Protein AF-A0NF36-F1 (afdb_monomer_lite)

Foldseek 3Di:
DPPPDLVVVVVVCVVCQQPKDDDPVLLVVQVVLLVDDLVRLPPDDDDDDPDDPDDDDPPRDARARDPSSCVRLDPVIDHHQPRLLSSLVSLLSVLVRPHPPDDNVVSLVSNVVSLVVLVVVLVSCVVVVNPLQCLQSNLSSLLSQLSRPDHDCSSLDVVSVVSNQVQQDPVSAHDHPPLPPPPPQDPDPQRRRHDPRSRVSSVSSVVSSVVVVVVVVVD

Sequence (219 aa):
MMDDDPQALMESYLEAIDAGGPSELQSDECLSELLVNESENEFNSTGNSNSTPNSAPPPAKRLILSRECSAAMSLRKRSYGYHLTHKLLFYIVLARQRFANVDRAFVADGQRTLCEQILHESDLIARFDFPDLFRDLFMEQVLLCALADAPLLEFTNPAWLGAIVSWQNGEGCFKYYGEEGDGVIGPNALTTHCSTHMSGVGAALLGLFARLQLVQQRE

Radius of gyration: 21.01 Å; chains: 1; bounding box: 46×44×74 Å

pLDDT: mean 83.97, std 17.22, range [39.69, 98.44]

Secondary structure (DSSP, 8-state):
-----HHHHHHHHHHHTT-BS--HHHHHHHHHHHHS-TTT------------TTPPPPPP------HHHHHHT-TTS-B-HHHHHHHHHHHHHHHHHT-TTS-HHHHHHHHHHHHHHHHHHHHHHHHTT--GGGHHHHHHHHHHHHHSSS--GGGG-HHHHHHHHHT--TTS----TT--STT---SSHHHHH--HHHHHHHHHHHHHHHHHHHHHTT-

Structure (mmCIF, N/CA/C/O backbone):
data_AF-A0NF36-F1
#
_entry.id   AF-A0NF36-F1
#
loop_
_atom_site.group_PDB
_atom_site.id
_atom_site.type_symbol
_atom_site.label_atom_id
_atom_site.label_alt_id
_atom_site.label_comp_id
_atom_site.label_asym_id
_atom_site.label_entity_id
_atom_site.label_seq_id
_atom_site.pdbx_PDB_ins_code
_atom_site.Cartn_x
_atom_site.Cartn_y
_atom_site.Cartn_z
_atom_site.occupancy
_atom_site.B_iso_or_equiv
_atom_site.auth_seq_id
_atom_site.auth_comp_id
_atom_site.auth_asym_id
_atom_site.auth_atom_id
_atom_site.pdbx_PDB_model_num
ATOM 1 N N . MET A 1 1 ? -18.204 -4.477 -24.895 1.00 39.69 1 MET A N 1
ATOM 2 C CA . MET A 1 1 ? -16.975 -4.429 -24.086 1.00 39.69 1 MET A CA 1
ATOM 3 C C . MET A 1 1 ? -16.241 -3.203 -24.564 1.00 39.69 1 MET A C 1
ATOM 5 O O . MET A 1 1 ? -15.878 -3.178 -25.730 1.00 39.69 1 MET A O 1
ATOM 9 N N . MET A 1 2 ? -16.203 -2.142 -23.760 1.00 42.97 2 MET A N 1
ATOM 10 C CA . MET A 1 2 ? -15.224 -1.086 -23.999 1.00 42.97 2 MET A CA 1
ATOM 11 C C . MET A 1 2 ? -13.913 -1.690 -23.510 1.00 42.97 2 MET A C 1
ATOM 13 O O . MET A 1 2 ? -13.796 -1.982 -22.324 1.00 42.97 2 MET A O 1
ATOM 17 N N . ASP A 1 3 ? -13.023 -2.027 -24.440 1.00 50.72 3 ASP A N 1
ATOM 18 C CA . ASP A 1 3 ? -11.607 -2.141 -24.112 1.00 50.72 3 ASP A CA 1
ATOM 19 C C . ASP A 1 3 ? -11.201 -0.734 -23.675 1.00 50.72 3 ASP A C 1
ATOM 21 O O . ASP A 1 3 ? -11.059 0.157 -24.515 1.00 50.72 3 ASP A O 1
ATOM 25 N N . ASP A 1 4 ? -11.167 -0.499 -22.364 1.00 72.38 4 ASP A N 1
ATOM 26 C CA . ASP A 1 4 ? -10.593 0.727 -21.827 1.00 72.38 4 ASP A CA 1
ATOM 27 C C . ASP A 1 4 ? -9.141 0.776 -22.304 1.00 72.38 4 ASP A C 1
ATOM 29 O O . ASP A 1 4 ? -8.375 -0.163 -22.073 1.00 72.38 4 ASP A O 1
ATOM 33 N N . ASP A 1 5 ? -8.794 1.836 -23.033 1.00 85.81 5 ASP A N 1
ATOM 34 C CA . ASP A 1 5 ? -7.451 2.055 -23.557 1.00 85.81 5 ASP A CA 1
ATOM 35 C C . ASP A 1 5 ? -6.443 1.966 -22.395 1.00 85.81 5 ASP A C 1
ATOM 37 O O . ASP A 1 5 ? -6.481 2.812 -21.492 1.00 85.81 5 ASP A O 1
ATOM 41 N N . PRO A 1 6 ? -5.551 0.952 -22.376 1.00 82.38 6 PRO A N 1
ATOM 42 C CA . PRO A 1 6 ? -4.622 0.754 -21.272 1.00 82.38 6 PRO A CA 1
ATOM 43 C C . PRO A 1 6 ? -3.780 1.997 -21.002 1.00 82.38 6 PRO A C 1
ATOM 45 O O . PRO A 1 6 ? -3.460 2.286 -19.849 1.00 82.38 6 PRO A O 1
ATOM 48 N N . GLN A 1 7 ? -3.419 2.738 -22.052 1.00 86.25 7 GLN A N 1
ATOM 49 C CA . GLN A 1 7 ? -2.582 3.921 -21.922 1.00 86.25 7 GLN A CA 1
ATOM 50 C C . GLN A 1 7 ? -3.339 5.063 -21.237 1.00 86.25 7 GLN A C 1
ATOM 52 O O . GLN A 1 7 ? -2.805 5.675 -20.315 1.00 86.25 7 GLN A O 1
ATOM 57 N N . ALA A 1 8 ? -4.611 5.262 -21.588 1.00 88.00 8 ALA A N 1
ATOM 58 C CA . ALA A 1 8 ? -5.485 6.210 -20.900 1.00 88.00 8 ALA A CA 1
ATOM 59 C C . ALA A 1 8 ? -5.698 5.842 -19.418 1.00 88.00 8 ALA A C 1
ATOM 61 O O . ALA A 1 8 ? -5.771 6.728 -18.566 1.00 88.00 8 ALA A O 1
ATOM 62 N N . LEU A 1 9 ? -5.757 4.545 -19.086 1.00 87.50 9 LEU A N 1
ATOM 63 C CA . LEU A 1 9 ? -5.824 4.093 -17.691 1.00 87.50 9 LEU A CA 1
ATOM 64 C C . LEU A 1 9 ? -4.548 4.438 -16.913 1.00 87.50 9 LEU A C 1
ATOM 66 O O . LEU A 1 9 ? -4.640 4.909 -15.781 1.00 87.50 9 LEU A O 1
ATOM 70 N N . MET A 1 10 ? -3.371 4.230 -17.508 1.00 89.50 10 MET A N 1
ATOM 71 C CA . MET A 1 10 ? -2.096 4.586 -16.878 1.00 89.50 10 MET A CA 1
ATOM 72 C C . MET A 1 10 ? -1.950 6.103 -16.697 1.00 89.50 10 MET A C 1
ATOM 74 O O . MET A 1 10 ? -1.544 6.553 -15.629 1.00 89.50 10 MET A O 1
ATOM 78 N N . GLU A 1 11 ? -2.328 6.901 -17.697 1.00 89.06 11 GLU A N 1
ATOM 79 C CA . GLU A 1 11 ? -2.332 8.367 -17.591 1.00 89.06 11 GLU A CA 1
ATOM 80 C C . GLU A 1 11 ? -3.277 8.843 -16.483 1.00 89.06 11 GLU A C 1
ATOM 82 O O . GLU A 1 11 ? -2.873 9.608 -15.609 1.00 89.06 11 GLU A O 1
ATOM 87 N N . SER A 1 12 ? -4.502 8.310 -16.440 1.00 88.19 12 SER A N 1
ATOM 88 C CA . SER A 1 12 ? -5.447 8.621 -15.366 1.00 88.19 12 SER A CA 1
ATOM 89 C C . SER A 1 12 ? -4.927 8.203 -13.989 1.00 88.19 12 SER A C 1
ATOM 91 O O . SER A 1 12 ? -5.241 8.869 -13.002 1.00 88.19 12 SER A O 1
ATOM 93 N N . TYR A 1 13 ? -4.181 7.100 -13.898 1.00 89.00 13 TYR A N 1
ATOM 94 C CA . TYR A 1 13 ? -3.577 6.660 -12.644 1.00 89.00 13 TYR A CA 1
ATOM 95 C C . TYR A 1 13 ? -2.472 7.617 -12.197 1.00 89.00 13 TYR A C 1
ATOM 97 O O . TYR A 1 13 ? -2.487 8.060 -11.053 1.00 89.00 13 TYR A O 1
ATOM 105 N N . LEU A 1 14 ? -1.575 8.008 -13.105 1.00 89.62 14 LEU A N 1
ATOM 106 C CA . LEU A 1 14 ? -0.514 8.984 -12.840 1.00 89.62 14 LEU A CA 1
ATOM 107 C C . LEU A 1 14 ? -1.061 10.340 -12.377 1.00 89.62 14 LEU A C 1
ATOM 109 O O . LEU A 1 14 ? -0.489 10.955 -11.484 1.00 89.62 14 LEU A O 1
ATOM 113 N N . GLU A 1 15 ? -2.182 10.798 -12.935 1.00 88.62 15 GLU A N 1
ATOM 114 C CA . GLU A 1 15 ? -2.837 12.035 -12.486 1.00 88.62 15 GLU A CA 1
ATOM 115 C C . GLU A 1 15 ? -3.453 11.916 -11.083 1.00 88.62 15 GLU A C 1
ATOM 117 O O . GLU A 1 15 ? -3.583 12.911 -10.366 1.00 88.62 15 GLU A O 1
ATOM 122 N N . ALA A 1 16 ? -3.859 10.708 -10.690 1.00 87.25 16 ALA A N 1
ATOM 123 C CA . ALA A 1 16 ? -4.572 10.451 -9.446 1.00 87.25 16 ALA A CA 1
ATOM 124 C C . ALA A 1 16 ? -3.682 9.922 -8.313 1.00 87.25 16 ALA A C 1
ATOM 126 O O . ALA A 1 16 ? -4.130 9.929 -7.169 1.00 87.25 16 ALA A O 1
ATOM 127 N N . ILE A 1 17 ? -2.462 9.458 -8.593 1.00 86.19 17 ILE A N 1
ATOM 128 C CA . ILE A 1 17 ? -1.647 8.695 -7.635 1.00 86.19 17 ILE A CA 1
ATOM 129 C C . ILE A 1 17 ? -1.314 9.479 -6.357 1.00 86.19 17 ILE A C 1
ATOM 131 O O . ILE A 1 17 ? -1.363 8.921 -5.262 1.00 86.19 17 ILE A O 1
ATOM 135 N N . ASP A 1 18 ? -1.098 10.787 -6.492 1.00 81.81 18 ASP A N 1
ATOM 136 C CA . ASP A 1 18 ? -0.842 11.712 -5.379 1.00 81.81 18 ASP A CA 1
ATOM 137 C C . ASP A 1 18 ? -2.132 12.349 -4.830 1.00 81.81 18 ASP A C 1
ATOM 139 O O . ASP A 1 18 ? -2.114 13.226 -3.962 1.00 81.81 18 ASP A O 1
ATOM 143 N N . ALA A 1 19 ? -3.292 11.948 -5.358 1.00 81.56 19 ALA A N 1
ATOM 144 C CA . ALA A 1 19 ? -4.578 12.455 -4.923 1.00 81.56 19 ALA A CA 1
ATOM 145 C C . ALA A 1 19 ? -5.138 11.630 -3.758 1.00 81.56 19 ALA A C 1
ATOM 147 O O . ALA A 1 19 ? -5.166 10.396 -3.751 1.00 81.56 19 ALA A O 1
ATOM 148 N N . GLY A 1 20 ? -5.711 12.340 -2.788 1.00 82.31 20 GLY A N 1
ATOM 149 C CA . GLY A 1 20 ? -6.438 11.745 -1.674 1.00 82.31 20 GLY A CA 1
ATOM 150 C C . GLY A 1 20 ? -5.779 12.022 -0.333 1.00 82.31 20 GLY A C 1
ATOM 151 O O . GLY A 1 20 ? -5.182 13.070 -0.113 1.00 82.31 20 GLY A O 1
ATOM 152 N N . GLY A 1 21 ? -5.978 11.112 0.612 1.00 84.12 21 GLY A N 1
ATOM 153 C CA . GLY A 1 21 ? -5.357 11.192 1.928 1.00 84.12 21 GLY A CA 1
ATOM 154 C C . GLY A 1 21 ? -5.444 9.860 2.666 1.00 84.12 21 GLY A C 1
ATOM 155 O O . GLY A 1 21 ? -6.226 9.000 2.243 1.00 84.12 21 GLY A O 1
ATOM 156 N N . PRO A 1 22 ? -4.709 9.687 3.774 1.00 90.25 22 PRO A N 1
ATOM 157 C CA . PRO A 1 22 ? -3.922 10.713 4.479 1.00 90.25 22 PRO A CA 1
ATOM 158 C C . PRO A 1 22 ? -2.655 11.127 3.719 1.00 90.25 22 PRO A C 1
ATOM 160 O O . PRO A 1 22 ? -2.171 10.346 2.908 1.00 90.25 22 PRO A O 1
ATOM 163 N N . SER A 1 23 ? -2.100 12.315 3.988 1.00 90.44 23 SER A N 1
ATOM 164 C CA . SER A 1 23 ? -0.709 12.591 3.591 1.00 90.44 23 SER A CA 1
ATOM 165 C C . SER A 1 23 ? 0.254 11.641 4.316 1.00 90.44 23 SER A C 1
ATOM 167 O O . SER A 1 23 ? -0.125 11.037 5.320 1.00 90.44 23 SER A O 1
ATOM 169 N N . GLU A 1 24 ? 1.493 11.519 3.840 1.00 87.44 24 GLU A N 1
ATOM 170 C CA . GLU A 1 24 ? 2.520 10.712 4.519 1.00 87.44 24 GLU A CA 1
ATOM 171 C C . GLU A 1 24 ? 2.720 11.172 5.976 1.00 87.44 24 GLU A C 1
ATOM 173 O O . GLU A 1 24 ? 2.487 10.385 6.887 1.00 87.44 24 GLU A O 1
ATOM 178 N N . LEU A 1 25 ? 2.919 12.473 6.212 1.00 92.06 25 LEU A N 1
ATOM 179 C CA . LEU A 1 25 ? 2.993 13.027 7.570 1.00 92.06 25 LEU A CA 1
ATOM 180 C C . LEU A 1 25 ? 1.779 12.674 8.454 1.00 92.06 25 LEU A C 1
ATOM 182 O O . LEU A 1 25 ? 1.940 12.263 9.599 1.00 92.06 25 LEU A O 1
ATOM 186 N N . GLN A 1 26 ? 0.554 12.802 7.930 1.00 93.69 26 GLN A N 1
ATOM 187 C CA . GLN A 1 26 ? -0.656 12.432 8.679 1.00 93.69 26 GLN A CA 1
ATOM 188 C C . GLN A 1 26 ? -0.725 10.927 8.945 1.00 93.69 26 GLN A C 1
ATOM 190 O O . GLN A 1 26 ? -1.273 10.494 9.959 1.00 93.69 26 GLN A O 1
ATOM 195 N N . SER A 1 27 ? -0.214 10.122 8.015 1.00 93.06 27 SER A N 1
ATOM 196 C CA . SER A 1 27 ? -0.123 8.684 8.192 1.00 93.06 27 SER A CA 1
ATOM 197 C C . SER A 1 27 ? 0.807 8.331 9.341 1.00 93.06 27 SER A C 1
ATOM 199 O O . SER A 1 27 ? 0.429 7.542 10.205 1.00 93.06 27 SER A O 1
ATOM 201 N N . ASP A 1 28 ? 1.981 8.948 9.379 1.00 92.69 28 ASP A N 1
ATOM 202 C CA . ASP A 1 28 ? 3.019 8.676 10.369 1.00 92.69 28 ASP A CA 1
ATOM 203 C C . ASP A 1 28 ? 2.611 9.114 11.772 1.00 92.69 28 ASP A C 1
ATOM 205 O O . ASP A 1 28 ? 2.834 8.381 12.739 1.00 92.69 28 ASP A O 1
ATOM 209 N N . GLU A 1 29 ? 1.931 10.257 11.893 1.00 93.75 29 GLU A N 1
ATOM 210 C CA . GLU A 1 29 ? 1.315 10.696 13.149 1.00 93.75 29 GLU A CA 1
ATOM 211 C C . GLU A 1 29 ? 0.329 9.640 13.675 1.00 93.75 29 GLU A C 1
ATOM 213 O O . GLU A 1 29 ? 0.362 9.267 14.851 1.00 93.75 29 GLU A O 1
ATOM 218 N N . CYS A 1 30 ? -0.504 9.088 12.791 1.00 94.31 30 CYS A N 1
ATOM 219 C CA . CYS A 1 30 ? -1.491 8.085 13.169 1.00 94.31 30 CYS A CA 1
ATOM 220 C C . CYS A 1 30 ? -0.908 6.698 13.425 1.00 94.31 30 CYS A C 1
ATOM 222 O O . CYS A 1 30 ? -1.385 5.995 14.313 1.00 94.31 30 CYS A O 1
ATOM 224 N N . LEU A 1 31 ? 0.123 6.288 12.690 1.00 93.50 31 LEU A N 1
ATOM 225 C CA . LEU A 1 31 ? 0.865 5.064 12.985 1.00 93.50 31 LEU A CA 1
ATOM 226 C C . LEU A 1 31 ? 1.579 5.179 14.328 1.00 93.50 31 LEU A C 1
ATOM 228 O O . LEU A 1 31 ? 1.543 4.229 15.108 1.00 93.50 31 LEU A O 1
ATOM 232 N N . SER A 1 32 ? 2.152 6.344 14.630 1.00 91.44 32 SER A N 1
ATOM 233 C CA . SER A 1 32 ? 2.779 6.612 15.923 1.00 91.44 32 SER A CA 1
ATOM 234 C C . SER A 1 32 ? 1.780 6.414 17.059 1.00 91.44 32 SER A C 1
ATOM 236 O O . SER A 1 32 ? 2.103 5.705 18.005 1.00 91.44 32 SER A O 1
ATOM 238 N N . GLU A 1 33 ? 0.543 6.912 16.926 1.00 89.56 33 GLU A N 1
ATOM 239 C CA . GLU A 1 33 ? -0.533 6.678 17.904 1.00 89.56 33 GLU A CA 1
ATOM 240 C C . GLU A 1 33 ? -0.784 5.182 18.169 1.00 89.56 33 GLU A C 1
ATOM 242 O O . GLU A 1 33 ? -1.009 4.777 19.310 1.00 89.56 33 GLU A O 1
ATOM 247 N N . LEU A 1 34 ? -0.705 4.336 17.134 1.00 88.31 34 LEU A N 1
ATOM 248 C CA . LEU A 1 34 ? -0.875 2.888 17.287 1.00 88.31 34 LEU A CA 1
ATOM 249 C C . LEU A 1 34 ? 0.315 2.201 17.966 1.00 88.31 34 LEU A C 1
ATOM 251 O O . LEU A 1 34 ? 0.166 1.087 18.467 1.00 88.31 34 LEU A O 1
ATOM 255 N N . LEU A 1 35 ? 1.500 2.806 17.935 1.00 84.00 35 LEU A N 1
ATOM 256 C CA . LEU A 1 35 ? 2.733 2.231 18.476 1.00 84.00 35 LEU A CA 1
ATOM 257 C C . LEU A 1 35 ? 3.012 2.668 19.920 1.00 84.00 35 LEU A C 1
ATOM 259 O O . LEU A 1 35 ? 3.878 2.077 20.567 1.00 84.00 35 LEU A O 1
ATOM 263 N N . VAL A 1 36 ? 2.262 3.645 20.442 1.00 74.69 36 VAL A N 1
ATOM 264 C CA . VAL A 1 36 ? 2.335 4.064 21.847 1.00 74.69 36 VAL A CA 1
ATOM 265 C C . VAL A 1 36 ? 1.915 2.908 22.764 1.00 74.69 36 VAL A C 1
ATOM 267 O O . VAL A 1 36 ? 0.866 2.284 22.591 1.00 74.69 36 VAL A O 1
ATOM 270 N N . ASN A 1 37 ? 2.748 2.617 23.764 1.00 57.59 37 ASN A N 1
ATOM 271 C CA . ASN A 1 37 ? 2.517 1.536 24.724 1.00 57.59 37 ASN A CA 1
ATOM 272 C C . ASN A 1 37 ? 1.339 1.867 25.667 1.00 57.59 37 ASN A C 1
ATOM 274 O O . ASN A 1 37 ? 1.049 3.037 25.920 1.00 57.59 37 ASN A O 1
ATOM 278 N N . GLU A 1 38 ? 0.702 0.861 26.285 1.00 54.69 38 GLU A N 1
ATOM 279 C CA . GLU A 1 38 ? -0.407 1.075 27.247 1.00 54.69 38 GLU A CA 1
ATOM 280 C C . GLU A 1 38 ? -0.061 2.063 28.385 1.00 54.69 38 GLU A C 1
ATOM 282 O O . GLU A 1 38 ? -0.953 2.710 28.938 1.00 54.69 38 GLU A O 1
ATOM 287 N N . SER A 1 39 ? 1.227 2.206 28.727 1.00 51.19 39 SER A N 1
ATOM 288 C CA . SER A 1 39 ? 1.734 3.126 29.754 1.00 51.19 39 SER A CA 1
ATOM 289 C C . SER A 1 39 ? 1.864 4.589 29.316 1.00 51.19 39 SER A C 1
ATOM 291 O O . SER A 1 39 ? 1.933 5.456 30.181 1.00 51.19 39 SER A O 1
ATOM 293 N N . GLU A 1 40 ? 1.915 4.866 28.014 1.00 52.38 40 GLU A N 1
ATOM 294 C CA . GLU A 1 40 ? 2.204 6.193 27.441 1.00 52.38 40 GLU A CA 1
ATOM 295 C C . GLU A 1 40 ? 0.967 6.858 26.823 1.00 52.38 40 GLU A C 1
ATOM 297 O O . GLU A 1 40 ? 1.034 7.982 26.331 1.00 52.38 40 GLU A O 1
ATOM 302 N N . ASN A 1 41 ? -0.193 6.197 26.881 1.00 52.91 41 ASN A N 1
ATOM 303 C CA . ASN A 1 41 ? -1.453 6.773 26.428 1.00 52.91 41 ASN A CA 1
ATOM 304 C C . ASN A 1 41 ? -1.945 7.816 27.464 1.00 52.91 41 ASN A C 1
ATOM 306 O O . ASN A 1 41 ? -2.788 7.544 28.323 1.00 52.91 41 ASN A O 1
ATOM 310 N N . GLU A 1 42 ? -1.348 9.011 27.426 1.00 46.03 42 GLU A N 1
ATOM 311 C CA . GLU A 1 42 ? -1.467 10.113 28.397 1.00 46.03 42 GLU A CA 1
ATOM 312 C C . GLU A 1 42 ? -2.843 10.810 28.455 1.00 46.03 42 GLU A C 1
ATOM 314 O O . GLU A 1 42 ? -2.991 11.850 29.097 1.00 46.03 42 GLU A O 1
ATOM 319 N N . PHE A 1 43 ? -3.915 10.235 27.903 1.00 50.41 43 PHE A N 1
ATOM 320 C CA . PHE A 1 43 ? -5.251 10.844 27.985 1.00 50.41 43 PHE A CA 1
ATOM 321 C C . PHE A 1 43 ? -5.944 10.692 29.356 1.00 50.41 43 PHE A C 1
ATOM 323 O O . PHE A 1 43 ? -7.171 10.642 29.456 1.00 50.41 43 PHE A O 1
ATOM 330 N N . ASN A 1 44 ? -5.177 10.613 30.449 1.00 43.28 44 ASN A N 1
ATOM 331 C CA . ASN A 1 44 ? -5.735 10.584 31.796 1.00 43.28 44 ASN A CA 1
ATOM 332 C C . ASN A 1 44 ? -4.814 11.234 32.837 1.00 43.28 44 ASN A C 1
ATOM 334 O O . ASN A 1 44 ? -4.184 10.547 33.640 1.00 43.28 44 ASN A O 1
ATOM 338 N N . SER A 1 45 ? -4.804 12.567 32.860 1.00 42.34 45 SER A N 1
ATOM 339 C CA . SER A 1 45 ? -4.355 13.335 34.022 1.00 42.34 45 SER A CA 1
ATOM 340 C C . SER A 1 45 ? -5.451 14.298 34.480 1.00 42.34 45 SER A C 1
ATOM 342 O O . SER A 1 45 ? -5.334 15.509 34.364 1.00 42.34 45 SER A O 1
ATOM 344 N N . THR A 1 46 ? -6.568 13.752 34.967 1.00 42.97 46 THR A N 1
ATOM 345 C CA . THR A 1 46 ? -7.443 14.418 35.953 1.00 42.97 46 THR A CA 1
ATOM 346 C C . THR A 1 46 ? -8.216 13.357 36.740 1.00 42.97 46 THR A C 1
ATOM 348 O O . THR A 1 46 ? -9.368 13.038 36.464 1.00 42.97 46 THR A O 1
ATOM 351 N N . GLY A 1 47 ? -7.570 12.778 37.751 1.00 42.06 47 GLY A N 1
ATOM 352 C CA . GLY A 1 47 ? -8.215 11.816 38.640 1.00 42.06 47 GLY A CA 1
ATOM 353 C C . GLY A 1 47 ? -7.392 11.552 39.892 1.00 42.06 47 GLY A C 1
ATOM 354 O O . GLY A 1 47 ? -6.614 10.609 39.923 1.00 42.06 47 GLY A O 1
ATOM 355 N N . ASN A 1 48 ? -7.568 12.413 40.897 1.00 42.78 48 ASN A N 1
ATOM 356 C CA . ASN A 1 48 ? -7.071 12.307 42.274 1.00 42.78 48 ASN A CA 1
ATOM 357 C C . ASN A 1 48 ? -6.789 10.866 42.747 1.00 42.78 48 ASN A C 1
ATOM 359 O O . ASN A 1 48 ? -7.710 10.102 43.043 1.00 42.78 48 ASN A O 1
ATOM 363 N N . SER A 1 49 ? -5.514 10.526 42.918 1.00 42.06 49 SER A N 1
ATOM 364 C CA . SER A 1 49 ? -5.075 9.282 43.546 1.00 42.06 49 SER A CA 1
ATOM 365 C C . SER A 1 49 ? -4.954 9.452 45.065 1.00 42.06 49 SER A C 1
ATOM 367 O O . SER A 1 49 ? -3.875 9.725 45.583 1.00 42.06 49 SER A O 1
ATOM 369 N N . ASN A 1 50 ? -6.057 9.240 45.789 1.00 42.69 50 ASN A N 1
ATOM 370 C CA . ASN A 1 50 ? -6.002 8.812 47.191 1.00 42.69 50 ASN A CA 1
ATOM 371 C C . ASN A 1 50 ? -5.964 7.276 47.214 1.00 42.69 50 ASN A C 1
ATOM 373 O O . ASN A 1 50 ? -7.001 6.613 47.220 1.00 42.69 50 ASN A O 1
ATOM 377 N N . SER A 1 51 ? -4.763 6.699 47.175 1.00 45.38 51 SER A N 1
ATOM 378 C CA . SER A 1 51 ? -4.556 5.249 47.193 1.00 45.38 51 SER A CA 1
ATOM 379 C C . SER A 1 51 ? -4.748 4.674 48.601 1.00 45.38 51 SER A C 1
ATOM 381 O O . SER A 1 51 ? -3.972 4.968 49.510 1.00 45.38 51 SER A O 1
ATOM 383 N N . THR A 1 52 ? -5.758 3.818 48.771 1.00 46.06 52 THR A N 1
ATOM 384 C CA . THR A 1 52 ? -5.889 2.886 49.906 1.00 46.06 52 THR A CA 1
ATOM 385 C C . THR A 1 52 ? -5.303 1.513 49.529 1.00 46.06 52 THR A C 1
ATOM 387 O O . THR A 1 52 ? -5.418 1.115 48.369 1.00 46.06 52 THR A O 1
ATOM 390 N N . PRO A 1 53 ? -4.702 0.743 50.464 1.00 50.34 53 PRO A N 1
ATOM 391 C CA . PRO A 1 53 ? -3.823 -0.388 50.123 1.00 50.34 53 PRO A CA 1
ATOM 392 C C . PRO A 1 53 ? -4.523 -1.703 49.723 1.00 50.34 53 PRO A C 1
ATOM 394 O O . PRO A 1 53 ? -3.844 -2.712 49.580 1.00 50.34 53 PRO A O 1
ATOM 397 N N . ASN A 1 54 ? -5.851 -1.730 49.553 1.00 51.47 54 ASN A N 1
ATOM 398 C CA . ASN A 1 54 ? -6.630 -2.978 49.431 1.00 51.47 54 ASN A CA 1
ATOM 399 C C . ASN A 1 54 ? -7.460 -3.104 48.137 1.00 51.47 54 ASN A C 1
ATOM 401 O O . ASN A 1 54 ? -8.466 -3.811 48.120 1.00 51.47 54 ASN A O 1
ATOM 405 N N . SER A 1 55 ? -7.078 -2.439 47.046 1.00 52.00 55 SER A N 1
ATOM 406 C CA . SER A 1 55 ? -7.782 -2.594 45.764 1.00 52.00 55 SER A CA 1
ATOM 407 C C . SER A 1 55 ? -7.058 -3.579 44.843 1.00 52.00 55 SER A C 1
ATOM 409 O O . SER A 1 55 ? -5.837 -3.538 44.707 1.00 52.00 55 SER A O 1
ATOM 411 N N . ALA A 1 56 ? -7.829 -4.491 44.237 1.00 53.50 56 ALA A N 1
ATOM 412 C CA . ALA A 1 56 ? -7.389 -5.348 43.137 1.00 53.50 56 ALA A CA 1
ATOM 413 C C . ALA A 1 56 ? -6.657 -4.511 42.069 1.00 53.50 56 ALA A C 1
ATOM 415 O O . ALA A 1 56 ? -6.994 -3.331 41.919 1.00 53.50 56 ALA A O 1
ATOM 416 N N . PRO A 1 57 ? -5.682 -5.084 41.332 1.00 53.88 57 PRO A N 1
ATOM 417 C CA . PRO A 1 57 ? -4.957 -4.335 40.314 1.00 53.88 57 PRO A CA 1
ATOM 418 C C . PRO A 1 57 ? -5.970 -3.644 39.391 1.00 53.88 57 PRO A C 1
ATOM 420 O O . PRO A 1 57 ? -6.937 -4.293 38.971 1.00 53.88 57 PRO A O 1
ATOM 423 N N . PRO A 1 58 ? -5.812 -2.332 39.133 1.00 56.47 58 PRO A N 1
ATOM 424 C CA . PRO A 1 58 ? -6.739 -1.612 38.279 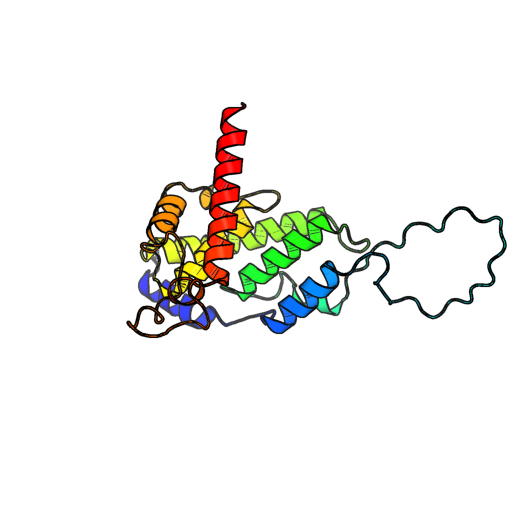1.00 56.47 58 PRO A CA 1
ATOM 425 C C . PRO A 1 58 ? -6.829 -2.344 36.935 1.00 56.47 58 PRO A C 1
ATOM 427 O O . PRO A 1 58 ? -5.808 -2.843 36.451 1.00 56.47 58 PRO A O 1
ATOM 430 N N . PRO A 1 59 ? -8.029 -2.462 36.340 1.00 58.88 59 PRO A N 1
ATOM 431 C CA . PRO A 1 59 ? -8.169 -3.105 35.043 1.00 58.88 59 PRO A CA 1
ATOM 432 C C . PRO A 1 59 ? -7.205 -2.439 34.061 1.00 58.88 59 PRO A C 1
ATOM 434 O O . PRO A 1 59 ? -7.137 -1.207 34.019 1.00 58.88 59 PRO A O 1
ATOM 437 N N . ALA A 1 60 ? -6.459 -3.252 33.305 1.00 59.75 60 ALA A N 1
ATOM 438 C CA . ALA A 1 60 ? -5.545 -2.764 32.277 1.00 59.75 60 ALA A CA 1
ATOM 439 C C . ALA A 1 60 ? -6.274 -1.721 31.417 1.00 59.75 60 ALA A C 1
ATOM 441 O O . ALA A 1 60 ? -7.363 -1.986 30.886 1.00 59.75 60 ALA A O 1
ATOM 442 N N . LYS A 1 61 ? -5.727 -0.501 31.372 1.00 63.62 61 LYS A N 1
ATOM 443 C CA . LYS A 1 61 ? -6.300 0.597 30.594 1.00 63.62 61 LYS A CA 1
ATOM 444 C C . LYS A 1 61 ? -6.194 0.209 29.126 1.00 63.62 61 LYS A C 1
ATOM 446 O O . LYS A 1 61 ? -5.101 0.068 28.599 1.00 63.62 61 LYS A O 1
ATOM 451 N N . ARG A 1 62 ? -7.342 0.014 28.480 1.00 72.12 62 ARG A N 1
ATOM 452 C CA . ARG A 1 62 ? -7.392 -0.363 27.066 1.00 72.12 62 ARG A CA 1
ATOM 453 C C . ARG A 1 62 ? -7.129 0.866 26.200 1.00 72.12 62 ARG A C 1
ATOM 455 O O . ARG A 1 62 ? -7.670 1.932 26.488 1.00 72.12 62 ARG A O 1
ATOM 462 N N . LEU A 1 63 ? -6.353 0.690 25.136 1.00 83.19 63 LEU A N 1
ATOM 463 C CA . LEU A 1 63 ? -6.053 1.737 24.160 1.00 83.19 63 LEU A CA 1
ATOM 464 C C . LEU A 1 63 ? -7.340 2.219 23.459 1.00 83.19 63 LEU A C 1
ATOM 466 O O . LEU A 1 63 ? -8.226 1.413 23.156 1.00 83.19 63 LEU A O 1
ATOM 470 N N . ILE A 1 64 ? -7.448 3.524 23.197 1.00 88.69 64 ILE A N 1
ATOM 471 C CA . ILE A 1 64 ? -8.561 4.152 22.465 1.00 88.69 64 ILE A CA 1
ATOM 472 C C . ILE A 1 64 ? -7.976 4.900 21.272 1.00 88.69 64 ILE A C 1
ATOM 474 O O . ILE A 1 64 ? -7.054 5.682 21.453 1.00 88.69 64 ILE A O 1
ATOM 478 N N . LEU A 1 65 ? -8.517 4.647 20.079 1.00 91.44 65 LEU A N 1
ATOM 479 C CA . LEU A 1 65 ? -8.092 5.301 18.850 1.00 91.44 65 LEU A CA 1
ATOM 480 C C . LEU A 1 65 ? -8.736 6.686 18.766 1.00 91.44 65 LEU A C 1
ATOM 482 O O . LEU A 1 65 ? -9.958 6.806 18.930 1.00 91.44 65 LEU A O 1
ATOM 486 N N . SER A 1 66 ? -7.932 7.703 18.486 1.00 92.38 66 SER A N 1
ATOM 487 C CA . SER A 1 66 ? -8.347 9.090 18.334 1.00 92.38 66 SER A CA 1
ATOM 488 C C . SER A 1 66 ? -9.351 9.259 17.192 1.00 92.38 66 SER A C 1
ATOM 490 O O . SER A 1 66 ? -9.404 8.497 16.216 1.00 92.38 66 SER A O 1
ATOM 492 N N . ARG A 1 67 ? -10.202 10.284 17.309 1.00 93.19 67 ARG A N 1
ATOM 493 C CA . ARG A 1 67 ? -11.179 10.594 16.253 1.00 93.19 67 ARG A CA 1
ATOM 494 C C . ARG A 1 67 ? -10.482 11.162 15.026 1.00 93.19 67 ARG A C 1
ATOM 496 O O . ARG A 1 67 ? -10.940 10.940 13.908 1.00 93.19 67 ARG A O 1
ATOM 503 N N . GLU A 1 68 ? -9.390 11.869 15.257 1.00 93.75 68 GLU A N 1
ATOM 504 C CA . GLU A 1 68 ? -8.518 12.483 14.277 1.00 93.75 68 GLU A CA 1
ATOM 505 C C . GLU A 1 68 ? -7.942 11.404 13.358 1.00 93.75 68 GLU A C 1
ATOM 507 O O . GLU A 1 68 ? -8.191 11.444 12.151 1.00 93.75 68 GLU A O 1
ATOM 512 N N . CYS A 1 69 ? -7.311 10.369 13.921 1.00 94.56 69 CYS A N 1
ATOM 513 C CA . CYS A 1 69 ? -6.749 9.280 13.128 1.00 94.56 69 CYS A CA 1
ATOM 514 C C . CYS A 1 69 ? -7.805 8.373 12.511 1.00 94.56 69 CYS A C 1
ATOM 516 O O . CYS A 1 69 ? -7.677 7.990 11.348 1.00 94.56 69 CYS A O 1
ATOM 518 N N . SER A 1 70 ? -8.915 8.123 13.210 1.00 93.69 70 SER A N 1
ATOM 519 C CA . SER A 1 70 ? -10.066 7.435 12.613 1.00 93.69 70 SER A CA 1
ATOM 520 C C . SER A 1 70 ? -10.611 8.170 11.373 1.00 93.69 70 SER A C 1
ATOM 522 O O . SER A 1 70 ? -10.952 7.542 10.367 1.00 93.69 70 SER A O 1
ATOM 524 N N . ALA A 1 71 ? -10.663 9.506 11.402 1.00 94.06 71 ALA A N 1
ATOM 525 C CA . ALA A 1 71 ? -11.128 10.320 10.281 1.00 94.06 71 ALA A CA 1
ATOM 526 C C . ALA A 1 71 ? -10.071 10.490 9.176 1.00 94.06 71 ALA A C 1
ATOM 528 O O . ALA A 1 71 ? -10.424 10.571 7.992 1.00 94.06 71 ALA A O 1
ATOM 529 N N . ALA A 1 72 ? -8.786 10.569 9.527 1.00 93.44 72 ALA A N 1
ATOM 530 C CA . ALA A 1 72 ? -7.678 10.636 8.577 1.00 93.44 72 ALA A CA 1
ATOM 531 C C . ALA A 1 72 ? -7.575 9.337 7.761 1.00 93.44 72 ALA A C 1
ATOM 533 O O . ALA A 1 72 ? -7.606 9.388 6.531 1.00 93.44 72 ALA A O 1
ATOM 534 N N . MET A 1 73 ? -7.611 8.189 8.442 1.00 95.06 73 MET A N 1
ATOM 535 C CA . MET A 1 73 ? -7.485 6.833 7.884 1.00 95.06 73 MET A CA 1
ATOM 536 C C . MET A 1 73 ? -8.813 6.234 7.395 1.00 95.06 73 MET A C 1
ATOM 538 O O . MET A 1 73 ? -8.960 5.021 7.241 1.00 95.06 73 MET A O 1
ATOM 542 N N . SER A 1 74 ? -9.831 7.065 7.171 1.00 94.19 74 SER A N 1
ATOM 543 C CA . SER A 1 74 ? -11.161 6.583 6.801 1.00 94.19 74 SER A CA 1
ATOM 544 C C . SER A 1 74 ? -11.178 5.944 5.407 1.00 94.19 74 SER A C 1
ATOM 546 O O . SER A 1 74 ? -10.760 6.566 4.429 1.00 94.19 74 SER A O 1
ATOM 548 N N . LEU A 1 75 ? -11.801 4.764 5.295 1.00 94.19 75 LEU A N 1
ATOM 549 C CA . LEU A 1 75 ? -12.077 4.086 4.016 1.00 94.19 75 LEU A CA 1
ATOM 550 C C . LEU A 1 75 ? -12.988 4.900 3.082 1.00 94.19 75 LEU A C 1
ATOM 552 O O . LEU A 1 75 ? -13.066 4.629 1.890 1.00 94.19 75 LEU A O 1
ATOM 556 N N . ARG A 1 76 ? -13.705 5.903 3.610 1.00 91.56 76 ARG A N 1
ATOM 557 C CA . ARG A 1 76 ? -14.580 6.773 2.806 1.00 91.56 76 ARG A CA 1
ATOM 558 C C . ARG A 1 76 ? -13.805 7.787 1.973 1.00 91.56 76 ARG A C 1
ATOM 560 O O . ARG A 1 76 ? -14.339 8.301 0.993 1.00 91.56 76 ARG A O 1
ATOM 567 N N . LYS A 1 77 ? -12.580 8.126 2.381 1.00 89.62 77 LYS A N 1
ATOM 568 C CA . LYS A 1 77 ? -11.715 9.019 1.613 1.00 89.62 77 LYS A CA 1
ATOM 569 C C . LYS A 1 77 ? -11.050 8.199 0.521 1.00 89.62 77 LYS A C 1
ATOM 571 O O . LYS A 1 77 ? -10.410 7.198 0.831 1.00 89.62 77 LYS A O 1
ATOM 576 N N . ARG A 1 78 ? -11.172 8.638 -0.730 1.00 89.12 78 ARG A N 1
ATOM 577 C CA . ARG A 1 78 ? -10.392 8.060 -1.828 1.00 89.12 78 ARG A CA 1
ATOM 578 C C . ARG A 1 78 ? -8.904 8.327 -1.605 1.00 89.12 78 ARG A C 1
ATOM 580 O O . ARG A 1 78 ? -8.534 9.347 -1.023 1.00 89.12 78 ARG A O 1
ATOM 587 N N . SER A 1 79 ? -8.091 7.381 -2.029 1.00 93.62 79 SER A N 1
ATOM 588 C CA . SER A 1 79 ? -6.635 7.407 -1.974 1.00 93.62 79 SER A CA 1
ATOM 589 C C . SER A 1 79 ? -6.121 6.449 -3.025 1.00 93.62 79 SER A C 1
ATOM 591 O O . SER A 1 79 ? -6.773 5.431 -3.262 1.00 93.62 79 SER A O 1
ATOM 593 N N . TYR A 1 80 ? -4.958 6.760 -3.567 1.00 95.12 80 TYR A N 1
ATOM 594 C CA . TYR A 1 80 ? -4.256 5.929 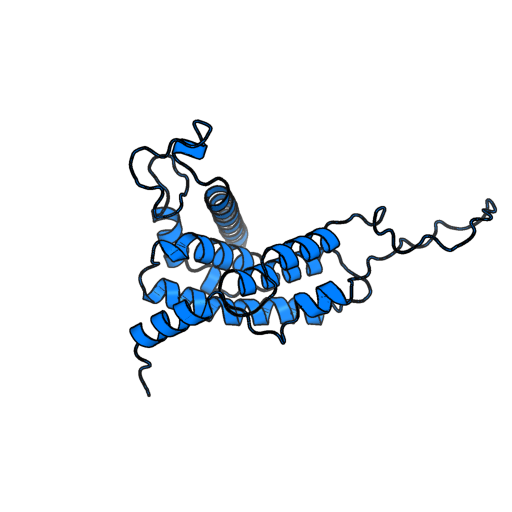-4.529 1.00 95.12 80 TYR A CA 1
ATOM 595 C C . TYR A 1 80 ? -2.803 5.770 -4.089 1.00 95.12 80 TYR A C 1
ATOM 597 O O . TYR A 1 80 ? -2.360 6.454 -3.157 1.00 95.12 80 TYR A O 1
ATOM 605 N N . GLY A 1 81 ? -2.087 4.834 -4.703 1.00 95.19 81 GLY A N 1
ATOM 606 C CA . GLY A 1 81 ? -0.652 4.655 -4.519 1.00 95.19 81 GLY A CA 1
ATOM 607 C C . GLY A 1 81 ? -0.235 4.573 -3.051 1.00 95.19 81 GLY A C 1
ATOM 608 O O . GLY A 1 81 ? -0.769 3.770 -2.275 1.00 95.19 81 GLY A O 1
ATOM 609 N N . TYR A 1 82 ? 0.716 5.416 -2.645 1.00 95.25 82 TYR A N 1
ATOM 610 C CA . TYR A 1 82 ? 1.242 5.419 -1.278 1.00 95.25 82 TYR A CA 1
ATOM 611 C C . TYR A 1 82 ? 0.173 5.754 -0.232 1.00 95.25 82 TYR A C 1
ATOM 613 O O . TYR A 1 82 ? 0.108 5.101 0.806 1.00 95.25 82 TYR A O 1
ATOM 621 N N . HIS A 1 83 ? -0.748 6.681 -0.510 1.00 95.31 83 HIS A N 1
ATOM 622 C CA . HIS A 1 83 ? -1.821 7.030 0.430 1.00 95.31 83 HIS A CA 1
ATOM 623 C C . HIS A 1 83 ? -2.743 5.841 0.730 1.00 95.31 83 HIS A C 1
ATOM 625 O O . HIS A 1 83 ? -3.194 5.648 1.864 1.00 95.31 83 HIS A O 1
ATOM 631 N N . LEU A 1 84 ? -3.039 5.043 -0.297 1.00 96.81 84 LEU A N 1
ATOM 632 C CA . LEU A 1 84 ? -3.843 3.831 -0.172 1.00 96.81 84 LEU A CA 1
ATOM 633 C C . LEU A 1 84 ? -3.086 2.743 0.600 1.00 96.81 84 LEU A C 1
ATOM 635 O O . LEU A 1 84 ? -3.630 2.131 1.522 1.00 96.81 84 LEU A O 1
ATOM 639 N N . THR A 1 85 ? -1.812 2.561 0.264 1.00 96.94 85 THR A N 1
ATOM 640 C CA . THR A 1 85 ? -0.904 1.584 0.881 1.00 96.94 85 THR A CA 1
ATOM 641 C C . THR A 1 85 ? -0.683 1.886 2.370 1.00 96.94 85 THR A C 1
ATOM 643 O O . THR A 1 85 ? -0.769 0.996 3.217 1.00 96.94 85 THR A O 1
ATOM 646 N N . HIS A 1 86 ? -0.547 3.162 2.733 1.00 96.44 86 HIS A N 1
ATOM 647 C CA . HIS A 1 86 ? -0.418 3.623 4.117 1.00 96.44 86 HIS A CA 1
ATOM 648 C C . HIS A 1 86 ? -1.686 3.381 4.949 1.00 96.44 86 HIS A C 1
ATOM 650 O O . HIS A 1 86 ? -1.595 2.979 6.113 1.00 96.44 86 HIS A O 1
ATOM 656 N N . LYS A 1 87 ? -2.886 3.539 4.367 1.00 97.12 87 LYS A N 1
ATOM 657 C CA . LYS A 1 87 ? -4.124 3.120 5.049 1.00 97.12 87 LYS A CA 1
ATOM 658 C C . LYS A 1 87 ? -4.098 1.635 5.366 1.00 97.12 87 LYS A C 1
ATOM 660 O O . LYS A 1 87 ? -4.481 1.249 6.468 1.00 97.12 87 LYS A O 1
ATOM 665 N N . LEU A 1 88 ? -3.648 0.797 4.434 1.00 97.81 88 LEU A N 1
ATOM 666 C CA . LEU A 1 88 ? -3.556 -0.636 4.693 1.00 97.81 88 LEU A CA 1
ATOM 667 C C . LEU A 1 88 ? -2.573 -0.924 5.831 1.00 97.81 88 LEU A C 1
ATOM 669 O O . LEU A 1 88 ? -2.933 -1.657 6.754 1.00 97.81 88 LEU A O 1
ATOM 673 N N . LEU A 1 89 ? -1.388 -0.303 5.820 1.00 97.00 89 LEU A N 1
ATOM 674 C CA . LEU A 1 89 ? -0.418 -0.419 6.912 1.00 97.00 89 LEU A CA 1
ATOM 675 C C . LEU A 1 89 ? -1.056 -0.060 8.261 1.00 97.00 89 LEU A C 1
ATOM 677 O O . LEU A 1 89 ? -0.960 -0.830 9.219 1.00 97.00 89 LEU A O 1
ATOM 681 N N . PHE A 1 90 ? -1.790 1.052 8.324 1.00 96.50 90 PHE A N 1
ATOM 682 C CA . PHE A 1 90 ? -2.516 1.454 9.524 1.00 96.50 90 PHE A CA 1
ATOM 683 C C . PHE A 1 90 ? -3.523 0.389 9.982 1.00 96.50 90 PHE A C 1
ATOM 685 O O . PHE A 1 90 ? -3.521 0.018 11.154 1.00 96.50 90 PHE A O 1
ATOM 692 N N . TYR A 1 91 ? -4.340 -0.173 9.085 1.00 96.62 91 TYR A N 1
ATOM 693 C CA . TYR A 1 91 ? -5.306 -1.226 9.440 1.00 96.62 91 TYR A CA 1
ATOM 694 C C . TYR A 1 91 ? -4.628 -2.537 9.878 1.00 96.62 91 TYR A C 1
ATOM 696 O O . TYR A 1 91 ? -5.133 -3.232 10.766 1.00 96.62 91 TYR A O 1
ATOM 704 N N . ILE A 1 92 ? -3.475 -2.871 9.296 1.00 95.69 92 ILE A N 1
ATOM 705 C CA . ILE A 1 92 ? -2.636 -4.021 9.667 1.00 95.69 92 ILE A CA 1
ATOM 706 C C . ILE A 1 92 ? -2.094 -3.856 11.094 1.00 95.69 92 ILE A C 1
ATOM 708 O O . ILE A 1 92 ? -2.152 -4.798 11.893 1.00 95.69 92 ILE A O 1
ATOM 712 N N . VAL A 1 93 ? -1.588 -2.671 11.445 1.00 93.81 93 VAL A N 1
ATOM 713 C CA . VAL A 1 93 ? -1.099 -2.372 12.802 1.00 93.81 93 VAL A CA 1
ATOM 714 C C . VAL A 1 93 ? -2.266 -2.299 13.792 1.00 93.81 93 VAL A C 1
ATOM 716 O O . VAL A 1 93 ? -2.204 -2.890 14.872 1.00 93.81 93 VAL A O 1
ATOM 719 N N . LEU A 1 94 ? -3.379 -1.674 13.401 1.00 93.25 94 LEU A N 1
ATOM 720 C CA . LEU A 1 94 ? -4.578 -1.525 14.227 1.00 93.25 94 LEU A CA 1
ATOM 721 C C . LEU A 1 94 ? -5.161 -2.882 14.650 1.00 93.25 94 LEU A C 1
ATOM 723 O O . LEU A 1 94 ? -5.539 -3.064 15.810 1.00 93.25 94 LEU A O 1
ATOM 727 N N . ALA A 1 95 ? -5.164 -3.865 13.743 1.00 92.50 95 ALA A N 1
ATOM 728 C CA . ALA A 1 95 ? -5.590 -5.234 14.041 1.00 92.50 95 ALA A CA 1
ATOM 729 C C . ALA A 1 95 ? -4.755 -5.898 15.151 1.00 92.50 95 ALA A C 1
ATOM 731 O O . ALA A 1 95 ? -5.276 -6.711 15.922 1.00 92.50 95 ALA A O 1
ATOM 732 N N . ARG A 1 96 ? -3.468 -5.541 15.267 1.00 89.88 96 ARG A N 1
ATOM 733 C CA . ARG A 1 96 ? -2.542 -6.116 16.255 1.00 89.88 96 ARG A CA 1
ATOM 734 C C . ARG A 1 96 ? -2.712 -5.502 17.648 1.00 89.88 96 ARG A C 1
ATOM 736 O O . ARG A 1 96 ? -2.586 -6.226 18.632 1.00 89.88 96 ARG A O 1
ATOM 743 N N . GLN A 1 97 ? -3.066 -4.219 17.733 1.00 84.31 97 GLN A N 1
ATOM 744 C CA . GLN A 1 97 ? -3.071 -3.445 18.987 1.00 84.31 97 GLN A CA 1
ATOM 745 C C . GLN A 1 97 ? -4.387 -3.489 19.793 1.00 84.31 97 GLN A C 1
ATOM 747 O O . GLN A 1 97 ? -4.442 -3.019 20.924 1.00 84.31 97 GLN A O 1
ATOM 752 N N . ARG A 1 98 ? -5.459 -4.104 19.267 1.00 77.62 98 ARG A N 1
ATOM 753 C CA . ARG A 1 98 ? -6.720 -4.399 20.001 1.00 77.62 98 ARG A CA 1
ATOM 754 C C . ARG A 1 98 ? -7.347 -3.202 20.752 1.00 77.62 98 ARG A C 1
ATOM 756 O O . ARG A 1 98 ? -7.774 -3.336 21.901 1.00 77.62 98 ARG A O 1
ATOM 763 N N . PHE A 1 99 ? -7.472 -2.065 20.077 1.00 87.62 99 PHE A N 1
ATOM 764 C CA . PHE A 1 99 ? -8.140 -0.863 20.587 1.00 87.62 99 PHE A CA 1
ATOM 765 C C . PHE A 1 99 ? -9.601 -1.111 21.010 1.00 87.62 99 PHE A C 1
ATOM 767 O O . PHE A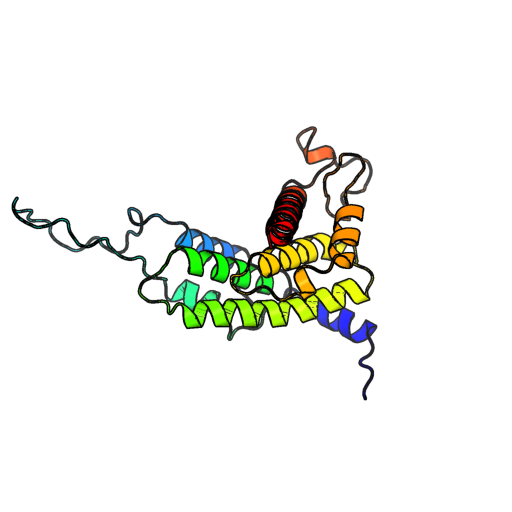 1 99 ? -10.343 -1.843 20.357 1.00 87.62 99 PHE A O 1
ATOM 774 N N . ALA A 1 100 ? -10.037 -0.489 22.108 1.00 87.88 100 ALA A N 1
ATOM 775 C CA . ALA A 1 100 ? -11.339 -0.751 22.730 1.00 87.88 100 ALA A CA 1
ATOM 776 C C . ALA A 1 100 ? -12.539 -0.202 21.948 1.00 87.88 100 ALA A C 1
ATOM 778 O O . ALA A 1 100 ? -13.641 -0.734 22.062 1.00 87.88 100 ALA A O 1
ATOM 779 N N . ASN A 1 101 ? -12.337 0.875 21.192 1.00 90.25 101 ASN A N 1
ATOM 780 C CA . ASN A 1 101 ? -13.364 1.551 20.398 1.00 90.25 101 ASN A CA 1
ATOM 781 C C . ASN A 1 101 ? -13.361 1.122 18.924 1.00 90.25 101 ASN A C 1
ATOM 783 O O . ASN A 1 101 ? -13.977 1.795 18.098 1.00 90.25 101 ASN A O 1
ATOM 787 N N . VAL A 1 102 ? -12.666 0.033 18.592 1.00 92.00 102 VAL A N 1
ATOM 788 C CA . VAL A 1 102 ? -12.515 -0.455 17.223 1.00 92.00 102 VAL A CA 1
ATOM 789 C C . VAL A 1 102 ? -13.028 -1.886 17.134 1.00 92.00 102 VAL A C 1
ATOM 791 O O . VAL A 1 102 ? -12.587 -2.772 17.866 1.00 92.00 102 VAL A O 1
ATOM 794 N N . ASP A 1 103 ? -13.973 -2.111 16.224 1.00 93.94 103 ASP A N 1
ATOM 795 C CA . ASP A 1 103 ? -14.478 -3.447 15.930 1.00 93.94 103 ASP A CA 1
ATOM 796 C C . ASP A 1 103 ? -13.480 -4.220 15.054 1.00 93.94 103 ASP A C 1
ATOM 798 O O . ASP A 1 103 ? -12.982 -3.715 14.049 1.00 93.94 103 ASP A O 1
ATOM 802 N N . ARG A 1 104 ? -13.195 -5.469 15.428 1.00 91.88 104 ARG A N 1
ATOM 803 C CA . ARG A 1 104 ? -12.263 -6.333 14.696 1.00 91.88 104 ARG A CA 1
ATOM 804 C C . ARG A 1 104 ? -12.800 -6.738 13.333 1.00 91.88 104 ARG A C 1
ATOM 806 O O . ARG A 1 104 ? -12.012 -6.809 12.397 1.00 91.88 104 ARG A O 1
ATOM 813 N N . ALA A 1 105 ? -14.107 -6.986 13.225 1.00 94.19 105 ALA A N 1
ATOM 814 C CA . ALA A 1 105 ? -14.718 -7.329 11.943 1.00 94.19 105 ALA A CA 1
ATOM 815 C C . ALA A 1 105 ? -14.571 -6.160 10.962 1.00 94.19 105 ALA A C 1
ATOM 817 O O . ALA A 1 105 ? -14.096 -6.347 9.847 1.00 94.19 105 ALA A O 1
ATOM 818 N N . PHE A 1 106 ? -14.833 -4.937 11.435 1.00 94.44 106 PHE A N 1
ATOM 819 C CA . PHE A 1 106 ? -14.601 -3.718 10.663 1.00 94.44 106 PHE A CA 1
ATOM 820 C C . PHE A 1 106 ? -13.147 -3.574 10.182 1.00 94.44 106 PHE A C 1
ATOM 822 O O . PHE A 1 106 ? -12.917 -3.191 9.037 1.00 94.44 106 PHE A O 1
ATOM 829 N N . VAL A 1 107 ? -12.154 -3.884 11.025 1.00 95.38 107 VAL A N 1
ATOM 830 C CA . VAL A 1 107 ? -10.738 -3.806 10.622 1.00 95.38 107 VAL A CA 1
ATOM 831 C C . VAL A 1 107 ? -10.394 -4.864 9.572 1.00 95.38 107 VAL A C 1
ATOM 833 O O . VAL A 1 107 ? -9.714 -4.536 8.601 1.00 95.38 107 VAL A O 1
ATOM 836 N N . ALA A 1 108 ? -10.871 -6.100 9.731 1.00 95.00 108 ALA A N 1
ATOM 837 C CA . ALA A 1 108 ? -10.647 -7.171 8.760 1.00 95.00 108 ALA A CA 1
ATOM 838 C C . ALA A 1 108 ? -11.289 -6.849 7.397 1.00 95.00 108 ALA A C 1
ATOM 840 O O . ALA A 1 108 ? -10.620 -6.926 6.365 1.00 95.00 108 ALA A O 1
ATOM 841 N N . ASP A 1 109 ? -12.544 -6.390 7.396 1.00 95.75 109 ASP A N 1
ATOM 842 C CA . ASP A 1 109 ? -13.244 -5.943 6.186 1.00 95.75 109 ASP A CA 1
ATOM 843 C C . ASP A 1 109 ? -12.539 -4.743 5.535 1.00 95.75 109 ASP A C 1
ATOM 845 O O . ASP A 1 109 ? -12.459 -4.645 4.308 1.00 95.75 109 ASP A O 1
ATOM 849 N N . GLY A 1 110 ? -11.983 -3.844 6.353 1.00 96.56 110 GLY A N 1
ATOM 850 C CA . GLY A 1 110 ? -11.188 -2.711 5.895 1.00 96.56 110 GLY A CA 1
ATOM 851 C C . GLY A 1 110 ? -9.899 -3.132 5.195 1.00 96.56 110 GLY A C 1
ATOM 852 O O . GLY A 1 110 ? -9.639 -2.654 4.093 1.00 96.56 110 GLY A O 1
ATOM 853 N N . GLN A 1 111 ? -9.130 -4.062 5.775 1.00 97.69 111 GLN A N 1
ATOM 854 C CA . GLN A 1 111 ? -7.936 -4.619 5.121 1.00 97.69 111 GLN A CA 1
ATOM 855 C C . GLN A 1 111 ? -8.295 -5.259 3.779 1.00 97.69 111 GLN A C 1
ATOM 857 O O . GLN A 1 111 ? -7.636 -4.989 2.778 1.00 97.69 111 GLN A O 1
ATOM 862 N N . ARG A 1 112 ? -9.377 -6.047 3.739 1.00 97.12 112 ARG A N 1
ATOM 863 C CA . ARG A 1 112 ? -9.845 -6.684 2.505 1.00 97.12 112 ARG A CA 1
ATOM 864 C C . ARG A 1 112 ? -10.226 -5.659 1.437 1.00 97.12 112 ARG A C 1
ATOM 866 O O . ARG A 1 112 ? -9.753 -5.758 0.312 1.00 97.12 112 ARG A O 1
ATOM 873 N N . THR A 1 113 ? -11.017 -4.651 1.802 1.00 97.06 113 THR A N 1
ATOM 874 C CA . THR A 1 113 ? -11.441 -3.580 0.884 1.00 97.06 113 THR A CA 1
ATOM 875 C C . THR A 1 113 ? -10.241 -2.822 0.313 1.00 97.06 113 THR A C 1
ATOM 877 O O . THR A 1 113 ? -10.195 -2.540 -0.882 1.00 97.06 113 THR A O 1
ATOM 880 N N . LEU A 1 114 ? -9.260 -2.494 1.158 1.00 97.88 114 LEU A N 1
ATOM 881 C CA . LEU A 1 114 ? -8.042 -1.809 0.726 1.00 97.88 114 LEU A CA 1
ATOM 882 C C . LEU A 1 114 ? -7.210 -2.696 -0.205 1.00 97.88 114 LEU A C 1
ATOM 884 O O . LEU A 1 114 ? -6.746 -2.211 -1.229 1.00 97.88 114 LEU A O 1
ATOM 888 N N . CYS A 1 115 ? -7.076 -3.992 0.087 1.00 98.38 115 CYS A N 1
ATOM 889 C CA . CYS A 1 115 ? -6.354 -4.911 -0.792 1.00 98.38 115 CYS A CA 1
ATOM 890 C C . CYS A 1 115 ? -7.046 -5.160 -2.133 1.00 98.38 115 CYS A C 1
ATOM 892 O O . CYS A 1 115 ? -6.358 -5.325 -3.132 1.00 98.38 115 CYS A O 1
ATOM 894 N N . GLU A 1 116 ? -8.378 -5.131 -2.196 1.00 97.75 116 GLU A N 1
ATOM 895 C CA . GLU A 1 116 ? -9.109 -5.174 -3.470 1.00 97.75 116 GLU A CA 1
ATOM 896 C C . GLU A 1 116 ? -8.825 -3.923 -4.323 1.00 97.75 116 GLU A C 1
ATOM 898 O O . GLU A 1 116 ? -8.647 -4.027 -5.535 1.00 97.75 116 GLU A O 1
ATOM 903 N N . GLN A 1 117 ? -8.718 -2.745 -3.698 1.00 96.94 117 GLN A N 1
ATOM 904 C CA . GLN A 1 117 ? -8.336 -1.506 -4.389 1.00 96.94 117 GLN A CA 1
ATOM 905 C C . GLN A 1 117 ? -6.874 -1.536 -4.845 1.00 96.94 117 GLN A C 1
ATOM 907 O O . GLN A 1 117 ? -6.581 -1.204 -5.991 1.00 96.94 117 GLN A O 1
ATOM 912 N N . ILE A 1 118 ? -5.971 -1.983 -3.971 1.00 98.06 118 ILE A N 1
ATOM 913 C CA . ILE A 1 118 ? -4.547 -2.129 -4.281 1.00 98.06 118 ILE A CA 1
ATOM 914 C C . ILE A 1 118 ? -4.345 -3.134 -5.414 1.00 98.06 118 ILE A C 1
ATOM 916 O O . ILE A 1 118 ? -3.538 -2.879 -6.297 1.00 98.06 118 ILE A O 1
ATOM 920 N N . LEU A 1 119 ? -5.109 -4.231 -5.452 1.00 98.12 119 LEU A N 1
ATOM 921 C CA . LEU A 1 119 ? -4.998 -5.233 -6.511 1.00 98.12 119 LEU A CA 1
ATOM 922 C C . LEU A 1 119 ? -5.251 -4.620 -7.893 1.00 98.12 119 LEU A C 1
ATOM 924 O O . LEU A 1 119 ? -4.529 -4.925 -8.835 1.00 98.12 119 LEU A O 1
ATOM 928 N N . HIS A 1 120 ? -6.212 -3.701 -8.016 1.00 96.19 120 HIS A N 1
ATOM 929 C CA . HIS A 1 120 ? -6.421 -2.973 -9.269 1.00 96.19 120 HIS A CA 1
ATOM 930 C C . HIS A 1 120 ? -5.222 -2.109 -9.679 1.00 96.19 120 HIS A C 1
ATOM 932 O O . HIS A 1 120 ? -4.890 -2.077 -10.866 1.00 96.19 120 HIS A O 1
ATOM 938 N N . GLU A 1 121 ? -4.564 -1.438 -8.731 1.00 96.50 121 GLU A N 1
ATOM 939 C CA . GLU A 1 121 ? -3.350 -0.660 -9.012 1.00 96.50 121 GLU A CA 1
ATOM 940 C C . GLU A 1 121 ? -2.171 -1.569 -9.374 1.00 96.50 121 GLU A C 1
ATOM 942 O O . GLU A 1 121 ? -1.514 -1.357 -10.392 1.00 96.50 121 GLU A O 1
ATOM 947 N N . SER A 1 122 ? -1.946 -2.629 -8.596 1.00 97.88 122 SER A N 1
ATOM 948 C CA . SER A 1 122 ? -0.879 -3.602 -8.829 1.00 97.88 122 SER A CA 1
ATOM 949 C C . SER A 1 122 ? -1.047 -4.317 -10.174 1.00 97.88 122 SER A C 1
ATOM 951 O O . SER A 1 122 ? -0.079 -4.448 -10.920 1.00 97.88 122 SER A O 1
ATOM 953 N N . ASP A 1 123 ? -2.268 -4.708 -10.548 1.00 97.12 123 ASP A N 1
ATOM 954 C CA . ASP A 1 123 ? -2.555 -5.280 -11.869 1.00 97.12 123 ASP A CA 1
ATOM 955 C C . ASP A 1 123 ? -2.253 -4.291 -12.998 1.00 97.12 123 ASP A C 1
ATOM 957 O O . ASP A 1 123 ? -1.746 -4.684 -14.050 1.00 97.12 123 ASP A O 1
ATOM 961 N N . LEU A 1 124 ? -2.569 -3.005 -12.814 1.00 95.94 124 LEU A N 1
ATOM 962 C CA . LEU A 1 124 ? -2.245 -1.975 -13.798 1.00 95.94 124 LEU A CA 1
ATOM 963 C C . LEU A 1 124 ? -0.726 -1.818 -13.945 1.00 95.94 124 LEU A C 1
ATOM 965 O O . LEU A 1 124 ? -0.233 -1.856 -15.069 1.00 95.94 124 LEU A O 1
ATOM 969 N N . ILE A 1 125 ? 0.012 -1.730 -12.837 1.00 96.38 125 ILE A N 1
ATOM 970 C CA . ILE A 1 125 ? 1.482 -1.665 -12.838 1.00 96.38 125 ILE A CA 1
ATOM 971 C C . ILE A 1 125 ? 2.079 -2.900 -13.533 1.00 96.38 125 ILE A C 1
ATOM 973 O O . ILE A 1 125 ? 2.949 -2.765 -14.394 1.00 96.38 125 ILE A O 1
ATOM 977 N N . ALA A 1 126 ? 1.579 -4.098 -13.220 1.00 96.75 126 ALA A N 1
ATOM 978 C CA . ALA A 1 126 ? 2.045 -5.350 -13.811 1.00 96.75 126 ALA A CA 1
ATOM 979 C C . ALA A 1 126 ? 1.744 -5.450 -15.317 1.00 96.75 126 ALA A C 1
ATOM 981 O O . ALA A 1 126 ? 2.581 -5.927 -16.082 1.00 96.75 126 ALA A O 1
ATOM 982 N N . ARG A 1 127 ? 0.577 -4.971 -15.774 1.00 95.56 127 ARG A N 1
ATOM 983 C CA . ARG A 1 127 ? 0.228 -4.916 -17.209 1.00 95.56 127 ARG A CA 1
ATOM 984 C C . ARG A 1 127 ? 1.152 -4.005 -18.018 1.00 95.56 127 ARG A C 1
ATOM 986 O O . ARG A 1 127 ? 1.289 -4.211 -19.220 1.00 95.56 127 ARG A O 1
ATOM 993 N N . PHE A 1 128 ? 1.769 -3.027 -17.363 1.00 95.00 128 PHE A N 1
ATOM 994 C CA . PHE A 1 128 ? 2.726 -2.095 -17.953 1.00 95.00 128 PHE A CA 1
ATOM 995 C C . PHE A 1 128 ? 4.189 -2.494 -17.719 1.00 95.00 128 PHE A C 1
ATOM 997 O O . PHE A 1 128 ? 5.074 -1.651 -17.825 1.00 95.00 128 PHE A O 1
ATOM 1004 N N . ASP A 1 129 ? 4.439 -3.775 -17.428 1.00 95.50 129 ASP A N 1
ATOM 1005 C CA . ASP A 1 129 ? 5.778 -4.347 -17.233 1.00 95.50 129 ASP A CA 1
ATOM 1006 C C . ASP A 1 129 ? 6.578 -3.670 -16.108 1.00 95.50 129 ASP A C 1
ATOM 1008 O O . ASP A 1 129 ? 7.785 -3.470 -16.197 1.00 95.50 129 ASP A O 1
ATOM 1012 N N . PHE A 1 130 ? 5.881 -3.327 -15.021 1.00 95.69 130 PHE A N 1
ATOM 1013 C CA . PHE A 1 130 ? 6.470 -2.814 -13.783 1.00 95.69 130 PHE A CA 1
ATOM 1014 C C . PHE A 1 130 ? 7.413 -1.615 -13.995 1.00 95.69 130 PHE A C 1
ATOM 1016 O O . PHE A 1 130 ? 8.609 -1.713 -13.681 1.00 95.69 130 PHE A O 1
ATOM 1023 N N . PRO A 1 131 ? 6.893 -0.470 -14.491 1.00 93.50 131 PRO A N 1
ATOM 1024 C CA . PRO A 1 131 ? 7.709 0.714 -14.722 1.00 93.50 131 PRO A CA 1
ATOM 1025 C C . PRO A 1 131 ? 8.508 1.074 -13.474 1.00 93.50 131 PRO A C 1
ATOM 1027 O O . PRO A 1 131 ? 7.975 1.047 -12.365 1.00 93.50 131 PRO A O 1
ATOM 1030 N N . ASP A 1 132 ? 9.775 1.435 -13.653 1.00 91.94 132 ASP A N 1
ATOM 1031 C CA . ASP A 1 132 ? 10.724 1.528 -12.542 1.00 91.94 132 ASP A CA 1
ATOM 1032 C C . ASP A 1 132 ? 10.293 2.526 -11.457 1.00 91.94 132 ASP A C 1
ATOM 1034 O O . ASP A 1 132 ? 10.521 2.294 -10.269 1.00 91.94 132 ASP A O 1
ATOM 1038 N N . LEU A 1 133 ? 9.575 3.577 -11.869 1.00 91.12 133 LEU A N 1
ATOM 1039 C CA . LEU A 1 133 ? 8.922 4.558 -11.000 1.00 91.12 133 LEU A CA 1
ATOM 1040 C C . LEU A 1 133 ? 7.998 3.919 -9.946 1.00 91.12 133 LEU A C 1
ATOM 1042 O O . LEU A 1 133 ? 7.882 4.439 -8.842 1.00 91.12 133 LEU A O 1
ATOM 1046 N N . PHE A 1 134 ? 7.346 2.801 -10.269 1.00 95.19 134 PHE A N 1
ATOM 1047 C CA . PHE A 1 134 ? 6.357 2.143 -9.415 1.00 95.19 134 PHE A CA 1
ATOM 1048 C C . PHE A 1 134 ? 6.892 0.926 -8.668 1.00 95.19 134 PHE A C 1
ATOM 1050 O O . PHE A 1 134 ? 6.148 0.333 -7.892 1.00 95.19 134 PHE A O 1
ATOM 1057 N N . ARG A 1 135 ? 8.148 0.515 -8.878 1.00 96.25 135 ARG A N 1
ATOM 1058 C CA . ARG A 1 135 ? 8.671 -0.727 -8.281 1.00 96.25 135 ARG A CA 1
ATOM 1059 C C . ARG A 1 135 ? 8.655 -0.704 -6.754 1.00 96.25 135 ARG A C 1
ATOM 1061 O O . ARG A 1 135 ? 8.337 -1.722 -6.150 1.00 96.25 135 ARG A O 1
ATOM 1068 N N . ASP A 1 136 ? 8.965 0.437 -6.139 1.00 96.19 136 ASP A N 1
ATOM 1069 C CA . ASP A 1 136 ? 8.895 0.608 -4.681 1.00 96.19 136 ASP A CA 1
ATOM 1070 C C . ASP A 1 136 ? 7.462 0.428 -4.165 1.00 96.19 136 ASP A C 1
ATOM 1072 O O . ASP A 1 136 ? 7.183 -0.510 -3.418 1.00 96.19 136 ASP A O 1
ATOM 1076 N N . LEU A 1 137 ? 6.534 1.241 -4.679 1.00 97.06 137 LEU A N 1
ATOM 1077 C CA . LEU A 1 137 ? 5.108 1.142 -4.375 1.00 97.06 137 LEU A CA 1
ATOM 1078 C C . LEU A 1 137 ? 4.564 -0.279 -4.593 1.00 97.06 137 LEU A C 1
ATOM 1080 O O . LEU A 1 137 ? 3.866 -0.814 -3.738 1.00 97.06 137 LEU A O 1
ATOM 1084 N N . PHE A 1 138 ? 4.901 -0.914 -5.715 1.00 98.19 138 PHE A N 1
ATOM 1085 C CA . PHE A 1 138 ? 4.452 -2.266 -6.031 1.00 98.19 138 PHE A CA 1
ATOM 1086 C C . PHE A 1 138 ? 4.967 -3.291 -5.011 1.00 98.19 138 PHE A C 1
ATOM 1088 O O . PHE A 1 138 ? 4.203 -4.145 -4.559 1.00 98.19 138 PHE A O 1
ATOM 1095 N N . MET A 1 139 ? 6.239 -3.206 -4.601 1.00 98.38 139 MET A N 1
ATOM 1096 C CA . MET A 1 139 ? 6.774 -4.077 -3.549 1.00 98.38 139 MET A CA 1
ATOM 1097 C C . MET A 1 139 ? 6.053 -3.867 -2.215 1.00 98.38 139 MET A C 1
ATOM 1099 O O . MET A 1 139 ? 5.731 -4.850 -1.548 1.00 98.38 139 MET A O 1
ATOM 1103 N N . GLU A 1 140 ? 5.765 -2.622 -1.829 1.00 98.44 140 GLU A N 1
ATOM 1104 C CA . GLU A 1 140 ? 5.000 -2.337 -0.611 1.00 98.44 140 GLU A CA 1
ATOM 1105 C C . GLU A 1 140 ? 3.583 -2.914 -0.676 1.00 98.44 140 GLU A C 1
ATOM 1107 O O . GLU A 1 140 ? 3.140 -3.585 0.258 1.00 98.44 140 GLU A O 1
ATOM 1112 N N . GLN A 1 141 ? 2.888 -2.710 -1.795 1.00 98.44 141 GLN A N 1
ATOM 1113 C CA . GLN A 1 141 ? 1.544 -3.229 -2.041 1.00 98.44 141 GLN A CA 1
ATOM 1114 C C . GLN A 1 141 ? 1.496 -4.757 -1.920 1.00 98.44 141 GLN A C 1
ATOM 1116 O O . GLN A 1 141 ? 0.672 -5.300 -1.176 1.00 98.44 141 GLN A O 1
ATOM 1121 N N . VAL A 1 142 ? 2.425 -5.450 -2.589 1.00 98.31 142 VAL A N 1
ATOM 1122 C CA . VAL A 1 142 ? 2.539 -6.912 -2.522 1.00 98.31 142 VAL A CA 1
ATOM 1123 C C . VAL A 1 142 ? 2.847 -7.376 -1.103 1.00 98.31 142 VAL A C 1
ATOM 1125 O O . VAL A 1 142 ? 2.174 -8.276 -0.598 1.00 98.31 142 VAL A O 1
ATOM 1128 N N . LEU A 1 143 ? 3.820 -6.752 -0.433 1.00 98.25 143 LEU A N 1
ATOM 1129 C CA . LEU A 1 143 ? 4.186 -7.091 0.940 1.00 98.25 143 LEU A CA 1
ATOM 1130 C C . LEU A 1 143 ? 2.993 -6.960 1.888 1.00 98.25 143 LEU A C 1
ATOM 1132 O O . LEU A 1 143 ? 2.668 -7.906 2.608 1.00 98.25 143 LEU A O 1
ATOM 1136 N N . LEU A 1 144 ? 2.348 -5.794 1.913 1.00 98.19 144 LEU A N 1
ATOM 1137 C CA . LEU A 1 144 ? 1.309 -5.506 2.893 1.00 98.19 144 LEU A CA 1
ATOM 1138 C C . LEU A 1 144 ? 0.059 -6.351 2.660 1.00 98.19 144 LEU A C 1
ATOM 1140 O O . LEU A 1 144 ? -0.487 -6.883 3.626 1.00 98.19 144 LEU A O 1
ATOM 1144 N N . CYS A 1 145 ? -0.369 -6.543 1.411 1.00 98.19 145 CYS A N 1
ATOM 1145 C CA . CYS A 1 145 ? -1.541 -7.373 1.144 1.00 98.19 145 CYS A CA 1
ATOM 1146 C C . CYS A 1 145 ? -1.287 -8.868 1.330 1.00 98.19 145 CYS A C 1
ATOM 1148 O O . CYS A 1 145 ? -2.187 -9.570 1.788 1.00 98.19 145 CYS A O 1
ATOM 1150 N N . ALA A 1 146 ? -0.071 -9.361 1.076 1.00 96.00 146 ALA A N 1
ATOM 1151 C CA . ALA A 1 146 ? 0.297 -10.728 1.442 1.00 96.00 146 ALA A CA 1
ATOM 1152 C C . ALA A 1 146 ? 0.421 -10.921 2.971 1.00 96.00 146 ALA A C 1
ATOM 1154 O O . ALA A 1 146 ? 0.290 -12.042 3.464 1.00 96.00 146 ALA A O 1
ATOM 1155 N N . LEU A 1 147 ? 0.680 -9.845 3.728 1.00 94.69 147 LEU A N 1
ATOM 1156 C CA . LEU A 1 147 ? 0.780 -9.842 5.195 1.00 94.69 147 LEU A CA 1
ATOM 1157 C C . LEU A 1 147 ? -0.567 -9.611 5.908 1.00 94.69 147 LEU A C 1
ATOM 1159 O O . LEU A 1 147 ? -0.654 -9.812 7.126 1.00 94.69 147 LEU A O 1
ATOM 1163 N N . ALA A 1 148 ? -1.592 -9.154 5.186 1.00 93.88 148 ALA A N 1
ATOM 1164 C CA . ALA A 1 148 ? -2.929 -8.921 5.722 1.00 93.88 148 ALA A CA 1
ATOM 1165 C C . ALA A 1 148 ? -3.546 -10.212 6.295 1.00 93.88 148 ALA A C 1
ATOM 1167 O O . ALA A 1 148 ? -3.135 -11.320 5.956 1.00 93.88 148 ALA A O 1
ATOM 1168 N N . ASP A 1 149 ? -4.541 -10.073 7.176 1.00 86.12 149 ASP A N 1
ATOM 1169 C CA . ASP A 1 149 ? -5.127 -11.217 7.903 1.00 86.12 149 ASP A CA 1
ATOM 1170 C C . ASP A 1 149 ? -5.804 -12.235 6.959 1.00 86.12 149 ASP A C 1
ATOM 1172 O O . ASP A 1 149 ? -5.753 -13.444 7.183 1.00 86.12 149 ASP A O 1
ATOM 1176 N N . ALA A 1 150 ? -6.386 -11.745 5.860 1.00 85.50 150 ALA A N 1
ATOM 1177 C CA . ALA A 1 150 ? -6.984 -12.545 4.793 1.00 85.50 150 ALA A CA 1
ATOM 1178 C C . ALA A 1 150 ? -6.397 -12.122 3.430 1.00 85.50 150 ALA A C 1
ATOM 1180 O O . ALA A 1 150 ? -6.997 -11.288 2.744 1.00 85.50 150 ALA A O 1
ATOM 1181 N N . PRO A 1 151 ? -5.215 -12.641 3.047 1.00 86.25 151 PRO A N 1
ATOM 1182 C CA . PRO A 1 151 ? -4.531 -12.216 1.832 1.00 86.25 151 PRO A CA 1
ATOM 1183 C C . PRO A 1 151 ? -5.282 -12.684 0.581 1.00 86.25 151 PRO A C 1
ATOM 1185 O O . PRO A 1 151 ? -5.774 -13.814 0.518 1.00 86.25 151 PRO A O 1
ATOM 1188 N N . LEU A 1 152 ? -5.335 -11.822 -0.436 1.00 92.94 152 LEU A N 1
ATOM 1189 C CA . LEU A 1 152 ? -5.779 -12.214 -1.775 1.00 92.94 152 LEU A CA 1
ATOM 1190 C C . LEU A 1 152 ? -4.658 -13.026 -2.444 1.00 92.94 152 LEU A C 1
ATOM 1192 O O . LEU A 1 152 ? -3.480 -12.673 -2.330 1.00 92.94 152 LEU A O 1
ATOM 1196 N N . LEU A 1 153 ? -5.007 -14.128 -3.112 1.00 91.94 153 LEU A N 1
ATOM 1197 C CA . LEU A 1 153 ? -4.029 -15.077 -3.667 1.00 91.94 153 LEU A CA 1
ATOM 1198 C C . LEU A 1 153 ? -3.143 -14.438 -4.744 1.00 91.94 153 LEU A C 1
ATOM 1200 O O . LEU A 1 153 ? -1.994 -14.841 -4.925 1.00 91.94 153 LEU A O 1
ATOM 1204 N N . GLU A 1 154 ? -3.656 -13.417 -5.417 1.00 94.81 154 GLU A N 1
ATOM 1205 C CA . GLU A 1 154 ? -2.983 -12.620 -6.434 1.00 94.81 154 GLU A CA 1
ATOM 1206 C C . GLU A 1 154 ? -1.675 -12.011 -5.907 1.00 94.81 154 GLU A C 1
ATOM 1208 O O . GLU A 1 154 ? -0.658 -12.053 -6.595 1.00 94.81 154 GLU A O 1
ATOM 1213 N N . PHE A 1 155 ? -1.632 -11.571 -4.644 1.00 96.12 155 PHE A N 1
ATOM 1214 C CA . PHE A 1 155 ? -0.410 -11.035 -4.026 1.00 96.12 155 PHE A CA 1
ATOM 1215 C C . PHE A 1 155 ? 0.631 -12.101 -3.671 1.00 96.12 155 PHE A C 1
ATOM 1217 O O . PHE A 1 155 ? 1.728 -11.769 -3.237 1.00 96.12 155 PHE A O 1
ATOM 1224 N N . THR A 1 156 ? 0.320 -13.380 -3.878 1.00 92.62 156 THR A N 1
ATOM 1225 C CA . THR A 1 156 ? 1.279 -14.492 -3.789 1.00 92.62 156 THR A CA 1
ATOM 1226 C C . THR A 1 156 ? 1.663 -15.044 -5.166 1.00 92.62 156 THR A C 1
ATOM 1228 O O . THR A 1 156 ? 2.262 -16.116 -5.265 1.00 92.62 156 THR A O 1
ATOM 1231 N N . ASN A 1 157 ? 1.344 -14.313 -6.242 1.00 92.75 157 ASN A N 1
ATOM 1232 C CA . ASN A 1 157 ? 1.651 -14.705 -7.613 1.00 92.75 157 ASN A CA 1
ATOM 1233 C C . ASN A 1 157 ? 3.174 -14.881 -7.821 1.00 92.75 157 ASN A C 1
ATOM 1235 O O . ASN A 1 157 ? 3.936 -13.918 -7.681 1.00 92.75 157 ASN A O 1
ATOM 1239 N N . PRO A 1 158 ? 3.647 -16.081 -8.216 1.00 93.50 158 PRO A N 1
ATOM 1240 C CA . PRO A 1 158 ? 5.071 -16.337 -8.419 1.00 93.50 158 PRO A CA 1
ATOM 1241 C C . PRO A 1 158 ? 5.686 -15.505 -9.553 1.00 93.50 158 PRO A C 1
ATOM 1243 O O . PRO A 1 158 ? 6.886 -15.244 -9.518 1.00 93.50 158 PRO A O 1
ATOM 1246 N N . ALA A 1 159 ? 4.896 -15.061 -10.538 1.00 96.19 159 ALA A N 1
ATOM 1247 C CA . ALA A 1 159 ? 5.382 -14.186 -11.604 1.00 96.19 159 ALA A CA 1
ATOM 1248 C C . ALA A 1 159 ? 5.756 -12.795 -11.068 1.00 96.19 159 ALA A C 1
ATOM 1250 O O . ALA A 1 159 ? 6.796 -12.257 -11.438 1.00 96.19 159 ALA A O 1
ATOM 1251 N N . TRP A 1 160 ? 4.953 -12.245 -10.151 1.00 97.50 160 TRP A N 1
ATOM 1252 C CA . TRP A 1 160 ? 5.246 -10.963 -9.502 1.00 97.50 160 TRP A CA 1
ATOM 1253 C C . TRP A 1 160 ? 6.481 -11.065 -8.612 1.00 97.50 160 TRP A C 1
ATOM 1255 O O . TRP A 1 160 ? 7.348 -10.199 -8.666 1.00 97.50 160 TRP A O 1
ATOM 1265 N N . LEU A 1 161 ? 6.619 -12.165 -7.864 1.00 96.25 161 LEU A N 1
ATOM 1266 C CA . LEU A 1 161 ? 7.836 -12.432 -7.096 1.00 96.25 161 LEU A CA 1
ATOM 1267 C C . LEU A 1 161 ? 9.071 -12.530 -8.006 1.00 96.25 161 LEU A C 1
ATOM 1269 O O . LEU A 1 161 ? 10.114 -11.969 -7.683 1.00 96.25 161 LEU A O 1
ATOM 1273 N N . GLY A 1 162 ? 8.956 -13.230 -9.138 1.00 96.94 162 GLY A N 1
ATOM 1274 C CA . GLY A 1 162 ? 10.036 -13.347 -10.118 1.00 96.94 162 GLY A CA 1
ATOM 1275 C C . GLY A 1 162 ? 10.473 -11.990 -10.672 1.00 96.94 162 GLY A C 1
ATOM 1276 O O . GLY A 1 162 ? 11.673 -11.731 -10.753 1.00 96.94 162 GLY A O 1
ATOM 1277 N N . ALA A 1 163 ? 9.515 -11.109 -10.975 1.00 97.88 163 ALA A N 1
ATOM 1278 C CA . ALA A 1 163 ? 9.799 -9.734 -11.377 1.00 97.88 163 ALA A CA 1
ATOM 1279 C C . ALA A 1 163 ? 10.530 -8.972 -10.261 1.00 97.88 163 ALA A C 1
ATOM 1281 O O . ALA A 1 163 ? 11.616 -8.453 -10.500 1.00 97.88 163 ALA A O 1
ATOM 1282 N N . ILE A 1 164 ? 10.018 -9.003 -9.026 1.00 97.62 164 ILE A N 1
ATOM 1283 C CA . ILE A 1 164 ? 10.641 -8.331 -7.875 1.00 97.62 164 ILE A CA 1
ATOM 1284 C C . ILE A 1 164 ? 12.091 -8.784 -7.668 1.00 97.62 164 ILE A C 1
ATOM 1286 O O . ILE A 1 164 ? 12.985 -7.953 -7.551 1.00 97.62 164 ILE A O 1
ATOM 1290 N N . VAL A 1 165 ? 12.358 -10.092 -7.673 1.00 97.06 165 VAL A N 1
ATOM 1291 C CA . VAL A 1 165 ? 13.725 -10.628 -7.525 1.00 97.06 165 VAL A CA 1
ATOM 1292 C C . VAL A 1 165 ? 14.646 -10.129 -8.644 1.00 97.06 165 VAL A C 1
ATOM 1294 O O . VAL A 1 165 ? 15.808 -9.821 -8.393 1.00 97.06 165 VAL A O 1
ATOM 1297 N N . SER A 1 166 ? 14.131 -9.991 -9.870 1.00 96.44 166 SER A N 1
ATOM 1298 C CA . SER A 1 166 ? 14.911 -9.478 -11.005 1.00 96.44 166 SER A CA 1
ATOM 1299 C C . SER A 1 166 ? 15.312 -8.003 -10.874 1.00 96.44 166 SER A C 1
ATOM 1301 O O . SER A 1 166 ? 16.214 -7.564 -11.582 1.00 96.44 166 SER A O 1
ATOM 1303 N N . TRP A 1 167 ? 14.681 -7.242 -9.971 1.00 95.88 167 TRP A N 1
ATOM 1304 C CA . TRP A 1 167 ? 15.012 -5.835 -9.718 1.00 95.88 167 TRP A CA 1
ATOM 1305 C C . TRP A 1 167 ? 16.176 -5.648 -8.740 1.00 95.88 167 TRP A C 1
ATOM 1307 O O . TRP A 1 167 ? 16.614 -4.516 -8.534 1.00 95.88 167 TRP A O 1
ATOM 1317 N N . GLN A 1 168 ? 16.682 -6.723 -8.128 1.00 94.12 168 GLN A N 1
ATOM 1318 C CA . GLN A 1 168 ? 17.892 -6.654 -7.312 1.00 94.12 168 GLN A CA 1
ATOM 1319 C C . GLN A 1 168 ? 19.100 -6.302 -8.189 1.00 94.12 168 GLN A C 1
ATOM 1321 O O . GLN A 1 168 ? 19.285 -6.846 -9.277 1.00 94.12 168 GLN A O 1
ATOM 1326 N N . ASN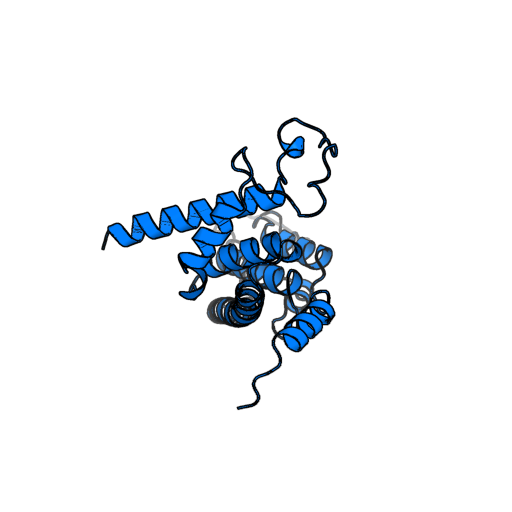 A 1 169 ? 19.956 -5.409 -7.699 1.00 90.12 169 ASN A N 1
ATOM 1327 C CA . ASN A 1 169 ? 21.215 -5.080 -8.358 1.00 90.12 169 ASN A CA 1
ATOM 1328 C C . ASN A 1 169 ? 22.291 -6.159 -8.107 1.00 90.12 169 ASN A C 1
ATOM 1330 O O . ASN A 1 169 ? 22.051 -7.169 -7.445 1.00 90.12 169 ASN A O 1
ATOM 1334 N N . GLY A 1 170 ? 23.511 -5.932 -8.607 1.00 88.25 170 GLY A N 1
ATOM 1335 C CA . GLY A 1 170 ? 24.635 -6.865 -8.443 1.00 88.25 170 GLY A CA 1
ATOM 1336 C C . GLY A 1 170 ? 25.044 -7.153 -6.990 1.00 88.25 170 GLY A C 1
ATOM 1337 O O . GLY A 1 170 ? 25.621 -8.204 -6.728 1.00 88.25 170 GLY A O 1
ATOM 1338 N N . GLU A 1 171 ? 24.697 -6.271 -6.048 1.00 89.31 171 GLU A N 1
ATOM 1339 C CA . GLU A 1 171 ? 24.927 -6.454 -4.608 1.00 89.31 171 GLU A CA 1
ATOM 1340 C C . GLU A 1 171 ? 23.774 -7.214 -3.920 1.00 89.31 171 GLU A C 1
ATOM 1342 O O . GLU A 1 171 ? 23.828 -7.496 -2.723 1.00 89.31 171 GLU A O 1
ATOM 1347 N N . GLY A 1 172 ? 22.709 -7.548 -4.659 1.00 90.62 172 GLY A N 1
ATOM 1348 C CA . GLY A 1 172 ? 21.521 -8.224 -4.138 1.00 90.62 172 GLY A CA 1
ATOM 1349 C C . GLY A 1 172 ? 20.551 -7.301 -3.394 1.00 90.62 172 GLY A C 1
ATOM 1350 O O . GLY A 1 172 ? 19.673 -7.789 -2.683 1.00 90.62 172 GLY A O 1
ATOM 1351 N N . CYS A 1 173 ? 20.683 -5.981 -3.528 1.00 91.69 173 CYS A N 1
ATOM 1352 C CA . CYS A 1 173 ? 19.801 -5.002 -2.893 1.00 91.69 173 CYS A CA 1
ATOM 1353 C C . CYS A 1 173 ? 18.994 -4.206 -3.931 1.00 91.69 173 CYS A C 1
ATOM 1355 O O . CYS A 1 173 ? 19.153 -4.397 -5.135 1.00 91.69 173 CYS A O 1
ATOM 1357 N N . PHE A 1 174 ? 18.109 -3.325 -3.467 1.00 92.94 174 PHE A N 1
ATOM 1358 C CA . PHE A 1 174 ? 17.202 -2.544 -4.314 1.00 92.94 174 PHE A CA 1
ATOM 1359 C C . PHE A 1 174 ? 17.564 -1.055 -4.273 1.00 92.94 174 PHE A C 1
ATOM 1361 O O . PHE A 1 174 ? 18.104 -0.580 -3.272 1.00 92.94 174 PHE A O 1
ATOM 1368 N N . LYS A 1 175 ? 17.244 -0.304 -5.333 1.00 88.19 175 LYS A N 1
ATOM 1369 C CA . LYS A 1 175 ? 17.489 1.145 -5.441 1.00 88.19 175 LYS A CA 1
ATOM 1370 C C . LYS A 1 175 ? 16.385 1.830 -6.256 1.00 88.19 175 LYS A C 1
ATOM 1372 O O . LYS A 1 175 ? 15.754 1.179 -7.086 1.00 88.19 175 LYS A O 1
ATOM 1377 N N . TYR A 1 176 ? 16.165 3.126 -6.021 1.00 84.31 176 TYR A N 1
ATOM 1378 C CA . TYR A 1 176 ? 15.225 3.933 -6.799 1.00 84.31 176 TYR A CA 1
ATOM 1379 C C . TYR A 1 176 ? 15.773 4.231 -8.197 1.00 84.31 176 TYR A C 1
ATOM 1381 O O . TYR A 1 176 ? 16.958 4.536 -8.370 1.00 84.31 176 TYR A O 1
ATOM 1389 N N . TYR A 1 177 ? 14.888 4.207 -9.191 1.00 68.50 177 TYR A N 1
ATOM 1390 C CA . TYR A 1 177 ? 15.217 4.607 -10.554 1.00 68.50 177 TYR A CA 1
ATOM 1391 C C . TYR A 1 177 ? 15.479 6.112 -10.629 1.00 68.50 177 TYR A C 1
ATOM 1393 O O . TYR A 1 177 ? 14.688 6.916 -10.140 1.00 68.50 177 TYR A O 1
ATOM 1401 N N . GLY A 1 178 ? 16.616 6.494 -11.213 1.00 60.56 178 GLY A N 1
ATOM 1402 C CA . GLY A 1 178 ? 17.122 7.874 -11.218 1.00 60.56 178 GLY A CA 1
ATOM 1403 C C . GLY A 1 178 ? 18.321 8.109 -10.294 1.00 60.56 178 GLY A C 1
ATOM 1404 O O . GLY A 1 178 ? 19.098 9.030 -10.534 1.00 60.56 178 GLY A O 1
ATOM 1405 N N . GLU A 1 179 ? 18.562 7.227 -9.319 1.00 54.59 179 GLU A N 1
ATOM 1406 C CA . GLU A 1 179 ? 19.844 7.170 -8.595 1.00 54.59 179 GLU A CA 1
ATOM 1407 C C . GLU A 1 179 ? 20.866 6.234 -9.273 1.00 54.59 179 GLU A C 1
ATOM 1409 O O . GLU A 1 179 ? 21.956 5.993 -8.746 1.00 54.59 179 GLU A O 1
ATOM 1414 N N . GLU A 1 180 ? 20.510 5.700 -10.444 1.00 50.50 180 GLU A N 1
ATOM 1415 C CA . GLU A 1 180 ? 21.358 4.901 -11.341 1.00 50.50 180 GLU A CA 1
ATOM 1416 C C . GLU A 1 180 ? 22.324 5.755 -12.181 1.00 50.50 180 GLU A C 1
ATOM 1418 O O . GLU A 1 180 ? 23.073 5.230 -13.002 1.00 50.50 180 GLU A O 1
ATOM 1423 N N . GLY A 1 181 ? 22.354 7.075 -11.974 1.00 47.44 181 GLY A N 1
ATOM 1424 C CA . GLY A 1 181 ? 23.468 7.885 -12.448 1.00 47.44 181 GLY A CA 1
ATOM 1425 C C . GLY A 1 181 ? 24.739 7.476 -11.706 1.00 47.44 181 GLY A C 1
ATOM 1426 O O . GLY A 1 181 ? 24.851 7.737 -10.505 1.00 47.44 181 GLY A O 1
ATOM 1427 N N . ASP A 1 182 ? 25.681 6.846 -12.414 1.00 45.31 182 ASP A N 1
ATOM 1428 C CA . ASP A 1 182 ? 27.059 6.618 -11.966 1.00 45.31 182 ASP A CA 1
ATOM 1429 C C . ASP A 1 182 ? 27.570 7.857 -11.202 1.00 45.31 182 ASP A C 1
ATOM 1431 O O . ASP A 1 182 ? 27.865 8.893 -11.803 1.00 45.31 182 ASP A O 1
ATOM 1435 N N . GLY A 1 183 ? 27.647 7.779 -9.867 1.00 50.38 183 GLY A N 1
ATOM 1436 C CA . GLY A 1 183 ? 28.275 8.818 -9.042 1.00 50.38 183 GLY A CA 1
ATOM 1437 C C . GLY A 1 183 ? 27.472 9.417 -7.882 1.00 50.38 183 GLY A C 1
ATOM 1438 O O . GLY A 1 183 ? 28.054 10.213 -7.144 1.00 50.38 183 GLY A O 1
ATOM 1439 N N . VAL A 1 184 ? 26.206 9.048 -7.638 1.00 54.19 184 VAL A N 1
ATOM 1440 C CA . VAL A 1 184 ? 25.543 9.423 -6.367 1.00 54.19 184 VAL A CA 1
ATOM 1441 C C . VAL A 1 184 ? 26.019 8.484 -5.258 1.00 54.19 184 VAL A C 1
ATOM 1443 O O . VAL A 1 184 ? 25.427 7.441 -4.982 1.00 54.19 184 VAL A O 1
ATOM 1446 N N . ILE A 1 185 ? 27.152 8.843 -4.654 1.00 58.53 185 ILE A N 1
ATOM 1447 C CA . ILE A 1 185 ? 27.736 8.139 -3.512 1.00 58.53 185 ILE A CA 1
ATOM 1448 C C . ILE A 1 185 ? 26.898 8.484 -2.281 1.00 58.53 185 ILE A C 1
ATOM 1450 O O . ILE A 1 185 ? 26.961 9.602 -1.766 1.00 58.53 185 ILE A O 1
ATOM 1454 N N . GLY A 1 186 ? 26.096 7.526 -1.816 1.00 62.44 186 GLY A N 1
ATOM 1455 C CA . GLY A 1 186 ? 25.430 7.623 -0.523 1.00 62.44 186 GLY A CA 1
ATOM 1456 C C . GLY A 1 186 ? 26.445 7.813 0.616 1.00 62.44 186 GLY A C 1
ATOM 1457 O O . GLY A 1 186 ? 27.631 7.524 0.458 1.00 62.44 186 GLY A O 1
ATOM 1458 N N . PRO A 1 187 ? 26.017 8.286 1.798 1.00 71.25 187 PRO A N 1
ATOM 1459 C CA . PRO A 1 187 ? 26.922 8.623 2.904 1.00 71.25 187 PRO A CA 1
ATOM 1460 C C . PRO A 1 187 ? 27.792 7.455 3.408 1.00 71.25 187 PRO A C 1
ATOM 1462 O O . PRO A 1 187 ? 28.701 7.675 4.208 1.00 71.25 187 PRO A O 1
ATOM 1465 N N . ASN A 1 188 ? 27.515 6.215 2.994 1.00 75.62 188 ASN A N 1
ATOM 1466 C CA . ASN A 1 188 ? 28.306 5.039 3.324 1.00 75.62 188 ASN A CA 1
ATOM 1467 C C . ASN A 1 188 ? 28.264 3.984 2.199 1.00 75.62 188 ASN A C 1
ATOM 1469 O O . ASN A 1 188 ? 27.515 4.099 1.230 1.00 75.62 188 ASN A O 1
ATOM 1473 N N . ALA A 1 189 ? 29.073 2.931 2.350 1.00 71.12 189 ALA A N 1
ATOM 1474 C CA . ALA A 1 189 ? 29.205 1.859 1.360 1.00 71.12 189 ALA A CA 1
ATOM 1475 C C . ALA A 1 189 ? 27.875 1.148 1.038 1.00 71.12 189 ALA A C 1
ATOM 1477 O O . ALA A 1 189 ? 27.660 0.756 -0.103 1.00 71.12 189 ALA A O 1
ATOM 1478 N N . LEU A 1 190 ? 26.966 1.023 2.014 1.00 71.38 190 LEU A N 1
ATOM 1479 C CA . LEU A 1 190 ? 25.660 0.396 1.804 1.00 71.38 190 LEU A CA 1
ATOM 1480 C C . LEU A 1 190 ? 24.740 1.307 0.983 1.00 71.38 190 LEU A C 1
ATOM 1482 O O . LEU A 1 190 ? 24.154 0.874 -0.003 1.00 71.38 190 LEU A O 1
ATOM 1486 N N . THR A 1 191 ? 24.660 2.589 1.340 1.00 77.56 191 THR A N 1
ATOM 1487 C CA . THR A 1 191 ? 23.804 3.565 0.647 1.00 77.56 191 THR A CA 1
ATOM 1488 C C . THR A 1 191 ? 24.357 4.020 -0.702 1.00 77.56 191 THR A C 1
ATOM 1490 O O . THR A 1 191 ? 23.666 4.693 -1.458 1.00 77.56 191 THR A O 1
ATOM 1493 N N . THR A 1 192 ? 25.595 3.644 -1.034 1.00 75.19 192 THR A N 1
ATOM 1494 C CA . THR A 1 192 ? 26.180 3.869 -2.365 1.00 75.19 192 THR A CA 1
ATOM 1495 C C . THR A 1 192 ? 25.450 3.054 -3.435 1.00 75.19 192 THR A C 1
ATOM 1497 O O . THR A 1 192 ? 25.182 3.549 -4.532 1.00 75.19 192 THR A O 1
ATOM 1500 N N . HIS A 1 193 ? 25.082 1.817 -3.102 1.00 80.69 193 HIS A N 1
ATOM 1501 C CA . HIS A 1 193 ? 24.478 0.878 -4.045 1.00 80.69 193 HIS A CA 1
ATOM 1502 C C . HIS A 1 193 ? 23.017 0.558 -3.717 1.00 80.69 193 HIS A C 1
ATOM 1504 O O . HIS A 1 193 ? 22.285 0.136 -4.607 1.00 80.69 193 HIS A O 1
ATOM 1510 N N . CYS A 1 194 ? 22.574 0.789 -2.479 1.00 87.25 194 CYS A N 1
ATOM 1511 C CA . CYS A 1 194 ? 21.271 0.350 -1.993 1.00 87.25 194 CYS A CA 1
ATOM 1512 C C . CYS A 1 194 ? 20.437 1.506 -1.433 1.00 87.25 194 CYS A C 1
ATOM 1514 O O . CYS A 1 194 ? 20.921 2.311 -0.638 1.00 87.25 194 CYS A O 1
ATOM 1516 N N . SER A 1 195 ? 19.144 1.510 -1.743 1.00 90.12 195 SER A N 1
ATOM 1517 C CA . SER A 1 195 ? 18.137 2.227 -0.959 1.00 90.12 195 SER A CA 1
ATOM 1518 C C . SER A 1 195 ? 17.843 1.431 0.310 1.00 90.12 195 SER A C 1
ATOM 1520 O O . SER A 1 195 ? 17.494 0.249 0.240 1.00 90.12 195 SER A O 1
ATOM 1522 N N . THR A 1 196 ? 17.974 2.061 1.482 1.00 89.38 196 THR A N 1
ATOM 1523 C CA . THR A 1 196 ? 17.645 1.419 2.767 1.00 89.38 196 THR A CA 1
ATOM 1524 C C . THR A 1 196 ? 16.169 1.057 2.854 1.00 89.38 196 THR A C 1
ATOM 1526 O O . THR A 1 196 ? 15.840 0.001 3.387 1.00 89.38 196 THR A O 1
ATOM 1529 N N . HIS A 1 197 ? 15.299 1.911 2.308 1.00 92.00 197 HIS A N 1
ATOM 1530 C CA . HIS A 1 197 ? 13.852 1.713 2.299 1.00 92.00 197 HIS A CA 1
ATOM 1531 C C . HIS A 1 197 ? 13.464 0.529 1.416 1.00 92.00 197 HIS A C 1
ATOM 1533 O O . HIS A 1 197 ? 13.053 -0.507 1.937 1.00 92.00 197 HIS A O 1
ATOM 1539 N N . MET A 1 198 ? 13.722 0.619 0.105 1.00 94.25 198 MET A N 1
ATOM 1540 C CA . MET A 1 198 ? 13.364 -0.441 -0.848 1.00 94.25 198 MET A CA 1
ATOM 1541 C C . MET A 1 198 ? 14.006 -1.778 -0.483 1.00 94.25 198 MET A C 1
ATOM 1543 O O . MET A 1 198 ? 13.378 -2.825 -0.613 1.00 94.25 198 MET A O 1
ATOM 1547 N N . SER A 1 199 ? 15.252 -1.765 0.004 1.00 95.19 199 SER A N 1
ATOM 1548 C CA . SER A 1 199 ? 15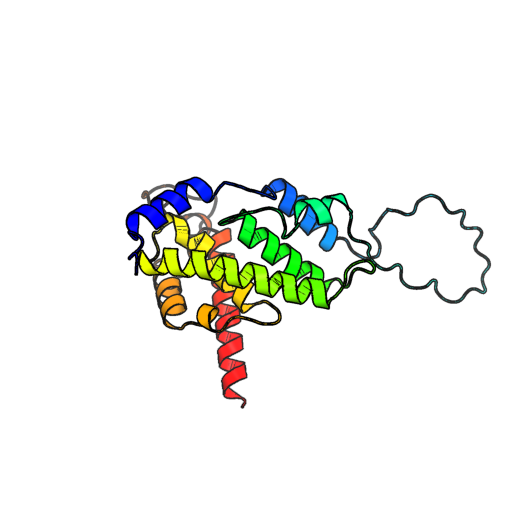.917 -3.002 0.424 1.00 95.19 199 SER A CA 1
ATOM 1549 C C . SER A 1 199 ? 15.294 -3.598 1.684 1.00 95.19 199 SER A C 1
ATOM 1551 O O . SER A 1 199 ? 15.212 -4.819 1.795 1.00 95.19 199 SER A O 1
ATOM 1553 N N . GLY A 1 200 ? 14.821 -2.766 2.617 1.00 95.62 200 GLY A N 1
ATOM 1554 C CA . GLY A 1 200 ? 14.064 -3.215 3.784 1.00 95.62 200 GLY A CA 1
ATOM 1555 C C . GLY A 1 200 ? 12.719 -3.832 3.398 1.00 95.62 200 GLY A C 1
ATOM 1556 O O . GLY A 1 200 ? 12.399 -4.931 3.855 1.00 95.62 200 GLY A O 1
ATOM 1557 N N . VAL A 1 201 ? 11.973 -3.172 2.506 1.00 97.25 201 VAL A N 1
ATOM 1558 C CA . VAL A 1 201 ? 10.705 -3.680 1.952 1.00 97.25 201 VAL A CA 1
ATOM 1559 C C . VAL A 1 201 ? 10.935 -5.002 1.217 1.00 97.25 201 VAL A C 1
ATOM 1561 O O . VAL A 1 201 ? 10.280 -6.000 1.521 1.00 97.25 201 VAL A O 1
ATOM 1564 N N . GLY A 1 202 ? 11.918 -5.050 0.316 1.00 97.38 202 GLY A N 1
ATOM 1565 C CA . GLY A 1 202 ? 12.285 -6.254 -0.426 1.00 97.38 202 GLY A CA 1
ATOM 1566 C C . GLY A 1 202 ? 12.684 -7.408 0.496 1.00 97.38 202 GLY A C 1
ATOM 1567 O O . GLY A 1 202 ? 12.181 -8.519 0.347 1.00 97.38 202 GLY A O 1
ATOM 1568 N N . ALA A 1 203 ? 13.516 -7.159 1.512 1.00 97.31 203 ALA A N 1
ATOM 1569 C CA . ALA A 1 203 ? 13.893 -8.182 2.488 1.00 97.31 203 ALA A CA 1
ATOM 1570 C C . ALA A 1 203 ? 12.683 -8.717 3.276 1.00 97.31 203 ALA A C 1
ATOM 1572 O O . ALA A 1 203 ? 12.566 -9.930 3.476 1.00 97.31 203 ALA A O 1
ATOM 1573 N N . ALA A 1 204 ? 11.768 -7.838 3.696 1.00 97.69 204 ALA A N 1
ATOM 1574 C CA . ALA A 1 204 ? 10.541 -8.231 4.386 1.00 97.69 204 ALA A CA 1
ATOM 1575 C C . ALA A 1 204 ? 9.620 -9.071 3.484 1.00 97.69 204 ALA A C 1
ATOM 1577 O O . ALA A 1 204 ? 9.111 -10.105 3.923 1.00 97.69 204 ALA A O 1
ATOM 1578 N N . LEU A 1 205 ? 9.464 -8.680 2.216 1.00 97.50 205 LEU A N 1
ATOM 1579 C CA . LEU A 1 205 ? 8.697 -9.414 1.210 1.00 97.50 205 LEU A CA 1
ATOM 1580 C C . LEU A 1 205 ? 9.285 -10.798 0.952 1.00 97.50 205 LEU A C 1
ATOM 1582 O O . LEU A 1 205 ? 8.584 -11.798 1.097 1.00 97.50 205 LEU A O 1
ATOM 1586 N N . LEU A 1 206 ? 10.577 -10.890 0.644 1.00 96.31 206 LEU A N 1
ATOM 1587 C CA . LEU A 1 206 ? 11.228 -12.177 0.393 1.00 96.31 206 LEU A CA 1
ATOM 1588 C C . LEU A 1 206 ? 11.165 -13.091 1.626 1.00 96.31 206 LEU A C 1
ATOM 1590 O O . LEU A 1 206 ? 10.896 -14.287 1.499 1.00 96.31 206 LEU A O 1
ATOM 1594 N N . GLY A 1 207 ? 11.332 -12.532 2.829 1.00 96.44 207 GLY A N 1
ATOM 1595 C CA . GLY A 1 207 ? 11.162 -13.263 4.085 1.00 96.44 207 GLY A CA 1
ATOM 1596 C C . GLY A 1 207 ? 9.737 -13.793 4.286 1.00 96.44 207 GLY A C 1
ATOM 1597 O O . GLY A 1 207 ? 9.556 -14.938 4.713 1.00 96.44 207 GLY A O 1
ATOM 1598 N N . LEU A 1 208 ? 8.719 -12.999 3.940 1.00 94.50 208 LEU A N 1
ATOM 1599 C CA . LEU A 1 208 ? 7.319 -13.418 3.987 1.00 94.50 208 LEU A CA 1
ATOM 1600 C C . LEU A 1 208 ? 7.044 -14.569 3.012 1.00 94.50 208 LEU A C 1
ATOM 1602 O O . LEU A 1 208 ? 6.471 -15.581 3.415 1.00 94.50 208 LEU A O 1
ATOM 1606 N N . PHE A 1 209 ? 7.495 -14.461 1.763 1.00 92.69 209 PHE A N 1
ATOM 1607 C CA . PHE A 1 209 ? 7.317 -15.519 0.765 1.00 92.69 209 PHE A CA 1
ATOM 1608 C C . PHE A 1 209 ? 8.046 -16.808 1.151 1.00 92.69 209 PHE A C 1
ATOM 1610 O O . PHE A 1 209 ? 7.469 -17.892 1.047 1.00 92.69 209 PHE A O 1
ATOM 1617 N N . ALA A 1 210 ? 9.269 -16.705 1.681 1.00 93.06 210 ALA A N 1
ATOM 1618 C CA . ALA A 1 210 ? 9.986 -17.852 2.229 1.00 93.06 210 ALA A CA 1
ATOM 1619 C C . ALA A 1 210 ? 9.179 -18.535 3.347 1.00 93.06 210 ALA A C 1
ATOM 1621 O O . ALA A 1 210 ? 9.023 -19.756 3.344 1.00 93.06 210 ALA A O 1
ATOM 1622 N N . ARG A 1 211 ? 8.592 -17.762 4.272 1.00 91.56 211 ARG A N 1
ATOM 1623 C CA . ARG A 1 211 ? 7.704 -18.306 5.310 1.00 91.56 211 ARG A CA 1
ATOM 1624 C C . ARG A 1 211 ? 6.487 -19.011 4.706 1.00 91.56 211 ARG A C 1
ATOM 1626 O O . ARG A 1 211 ? 6.162 -20.107 5.153 1.00 91.56 211 ARG A O 1
ATOM 1633 N N . LEU A 1 212 ? 5.812 -18.400 3.731 1.00 87.88 212 LEU A N 1
ATOM 1634 C CA . LEU A 1 212 ? 4.610 -18.968 3.108 1.00 87.88 212 LEU A CA 1
ATOM 1635 C C . LEU A 1 212 ? 4.907 -20.307 2.421 1.00 87.88 212 LEU A C 1
ATOM 1637 O O . LEU A 1 212 ? 4.190 -21.276 2.660 1.00 87.88 212 LEU A O 1
ATOM 1641 N N . GLN A 1 213 ? 6.006 -20.397 1.669 1.00 84.38 213 GLN A N 1
ATOM 1642 C CA . GLN A 1 213 ? 6.431 -21.648 1.035 1.00 84.38 213 GLN A CA 1
ATOM 1643 C C . GLN A 1 213 ? 6.764 -22.734 2.065 1.00 84.38 213 GLN A C 1
ATOM 1645 O O . GLN A 1 213 ? 6.348 -23.881 1.919 1.00 84.38 213 GLN A O 1
ATOM 1650 N N . LEU A 1 214 ? 7.474 -22.384 3.142 1.00 84.50 214 LEU A N 1
ATOM 1651 C CA . LEU A 1 214 ? 7.843 -23.341 4.190 1.00 84.50 214 LEU A CA 1
ATOM 1652 C C . LEU A 1 214 ? 6.642 -23.851 4.998 1.00 84.50 214 LEU A C 1
ATOM 1654 O O . LEU A 1 214 ? 6.685 -24.970 5.510 1.00 84.50 214 LEU A O 1
ATOM 1658 N N . VAL A 1 215 ? 5.591 -23.041 5.146 1.00 78.50 215 VAL A N 1
ATOM 1659 C CA . VAL A 1 215 ? 4.349 -23.446 5.820 1.00 78.50 215 VAL A CA 1
ATOM 1660 C C . VAL A 1 215 ? 3.484 -24.305 4.896 1.00 78.50 215 VAL A C 1
ATOM 1662 O O . VAL A 1 215 ? 2.991 -25.333 5.346 1.00 78.50 215 VAL A O 1
ATOM 1665 N N . GLN A 1 216 ? 3.368 -23.953 3.611 1.00 63.59 216 GLN A N 1
ATOM 1666 C CA . GLN A 1 216 ? 2.607 -24.734 2.624 1.00 63.59 216 GLN A CA 1
ATOM 1667 C C . GLN A 1 216 ? 3.181 -26.137 2.381 1.00 63.59 216 GLN A C 1
ATOM 1669 O O . GLN A 1 216 ? 2.434 -27.044 2.045 1.00 63.59 216 GLN A O 1
ATOM 1674 N N . GLN A 1 217 ? 4.484 -26.357 2.586 1.00 54.31 217 GLN A N 1
ATOM 1675 C CA . GLN A 1 217 ? 5.081 -27.699 2.487 1.00 54.31 217 GLN A CA 1
ATOM 1676 C C . GLN A 1 217 ? 4.830 -28.608 3.706 1.00 54.31 217 GLN A C 1
ATOM 1678 O O . GLN A 1 217 ? 5.357 -29.721 3.752 1.00 54.31 217 GLN A O 1
ATOM 1683 N N . ARG A 1 218 ? 4.086 -28.147 4.721 1.00 48.47 218 ARG A N 1
ATOM 1684 C CA . ARG A 1 218 ? 3.765 -28.928 5.931 1.00 48.47 218 ARG A CA 1
ATOM 1685 C C . ARG A 1 218 ? 2.328 -29.459 5.977 1.00 48.47 218 ARG A C 1
ATOM 1687 O O . ARG A 1 218 ? 1.977 -30.083 6.979 1.00 48.47 218 ARG A O 1
ATOM 1694 N N . GLU A 1 219 ? 1.540 -29.235 4.930 1.00 40.59 219 GLU A N 1
ATOM 1695 C CA . GLU A 1 219 ? 0.216 -29.843 4.707 1.00 40.59 219 GLU A CA 1
ATOM 1696 C C . GLU A 1 219 ? 0.293 -30.908 3.605 1.00 40.59 219 GLU A C 1
ATOM 1698 O O . GLU A 1 219 ? -0.448 -31.911 3.718 1.00 40.59 219 GLU A O 1
#

InterPro domains:
  IPR031751 Prot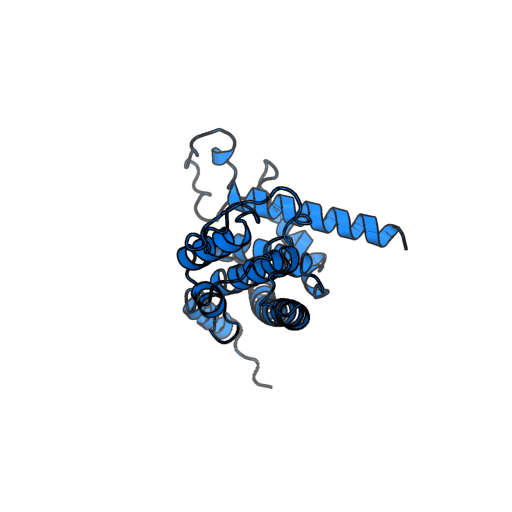ein of unknown function DUF4735 [PF15882] (63-211)
  IPR031751 Protein of unknown function DUF4735 [PTHR33539] (12-218)

Organism: Anopheles gambiae (NCBI:txid7165)